Protein AF-A0A0F9A9Y7-F1 (afdb_monomer_lite)

Organism: NCBI:txid412755

Sequence (372 aa):
MLQNQTHRVRFQDADVQGIVDCPGQLAQTGAFDKMYPKPVADMINRMTAVWDQPEAINQLLGATDKVLGIWKSFQLYHPAYVMRNAFQNYFGLLMAGGSPRRASALFARHHQELKLLRDAIRTRNPAGLAGRSIPLGGGQAPLELLYRVGLGFNMTGTGRTAQEIPKRMGGRAWQQVHGAIFKANTWLEDTQKLTGWLSFMDQGMDAESAAMRMLTAMPDMSDLTMWEKKGFARLFPFYRWMRHNGALQLFHFLPQKPAFAASLPKLKNLAEGANPFLKGKVPEEIRPRWQQEQMAIQISGTKKEGLTFLPQSWLPFEEMLSWLGVVLEPEETARRTAASMRPGIRFGAELATGQNIFRRMPHKPLGSGGLM

Radius of gyration: 26.16 Å; chains: 1; bounding box: 60×80×75 Å

Foldseek 3Di:
DDDDDDDDDDPDDDPPVPPPPDLLNCLVVLVLVVVDPPVVNVVSNVVSVVVVCVVVVVVVLVVLLVVLLVVLLVVCLDLVNLVLLLVLLCVLLVLLVFHPVQLVVQCVVCVVLLVLLQVCLVVVHCPPQPPDFDDAQNDTHRSVNLNVLCNVLVLADDLCSVVSHDQDDDDPVSNVSSVVSVVSSRVSSSSSSSSSLRRVVNVVDDNNVSSVSSCLSPPRLPDDDPCCVVPVVSWARPSSVCVNQLCSCQPPRCVVCVVVVVCLLVVLVCQQVVAPQAPDDQPLVPPPPCCNLFSWRFRHDYNVDGDIDGCVVSHVVVSNVLVVCCVVPVPVSVLVVLVSTDPVSNVVVCVVVQANSVPRHGPDPPPPPPDD

Structure (mmCIF, N/CA/C/O backbone):
data_AF-A0A0F9A9Y7-F1
#
_entry.id   AF-A0A0F9A9Y7-F1
#
loop_
_atom_site.group_PDB
_atom_site.id
_atom_site.type_symbol
_atom_site.label_atom_id
_atom_site.label_alt_id
_atom_site.label_comp_id
_atom_site.label_asym_id
_atom_site.label_entity_id
_atom_site.label_seq_id
_atom_site.pdbx_PDB_ins_code
_atom_site.Cartn_x
_atom_site.Cartn_y
_atom_site.Cartn_z
_atom_site.occupancy
_atom_site.B_iso_or_equiv
_atom_site.auth_seq_id
_atom_site.auth_comp_id
_atom_site.auth_asym_id
_atom_site.auth_atom_id
_atom_site.pdbx_PDB_model_num
ATOM 1 N N . MET A 1 1 ? 9.463 -50.779 48.443 1.00 39.94 1 MET A N 1
ATOM 2 C CA . MET A 1 1 ? 9.653 -51.071 47.006 1.00 39.94 1 MET A CA 1
ATOM 3 C C . MET A 1 1 ? 8.290 -50.957 46.341 1.00 39.94 1 MET A C 1
ATOM 5 O O . MET A 1 1 ? 7.497 -51.882 46.433 1.00 39.94 1 MET A O 1
ATOM 9 N N . LEU A 1 2 ? 7.965 -49.765 45.837 1.00 33.28 2 LEU A N 1
ATOM 10 C CA . LEU A 1 2 ? 6.641 -49.413 45.317 1.00 33.28 2 LEU A CA 1
ATOM 11 C C . LEU A 1 2 ? 6.594 -49.631 43.801 1.00 33.28 2 LEU A C 1
ATOM 13 O O . LEU A 1 2 ? 7.505 -49.233 43.078 1.00 33.28 2 LEU A O 1
ATOM 17 N N . GLN A 1 3 ? 5.534 -50.313 43.377 1.00 38.62 3 GLN A N 1
ATOM 18 C CA . GLN A 1 3 ? 5.201 -50.690 42.008 1.00 38.62 3 GLN A CA 1
ATOM 19 C C . GLN A 1 3 ? 4.957 -49.458 41.130 1.00 38.62 3 GLN A C 1
ATOM 21 O O . GLN A 1 3 ? 4.311 -48.508 41.562 1.00 38.62 3 GLN A O 1
ATOM 26 N N . ASN A 1 4 ? 5.412 -49.509 39.878 1.00 33.62 4 ASN A N 1
ATOM 27 C CA . ASN A 1 4 ? 5.093 -48.509 38.865 1.00 33.62 4 ASN A CA 1
ATOM 28 C C . ASN A 1 4 ? 4.499 -49.229 37.643 1.00 33.62 4 ASN A C 1
ATOM 30 O O . ASN A 1 4 ? 5.226 -49.694 36.766 1.00 33.62 4 ASN A O 1
ATOM 34 N N . GLN A 1 5 ? 3.172 -49.400 37.632 1.00 35.47 5 GLN A N 1
ATOM 35 C CA . GLN A 1 5 ? 2.421 -49.865 36.465 1.00 35.47 5 GLN A CA 1
ATOM 36 C C . GLN A 1 5 ? 2.028 -48.649 35.621 1.00 35.47 5 GLN A C 1
ATOM 38 O O . GLN A 1 5 ? 1.130 -47.887 35.969 1.00 35.47 5 GLN A O 1
ATOM 43 N N . THR A 1 6 ? 2.712 -48.451 34.499 1.00 35.28 6 THR A N 1
ATOM 44 C CA . THR A 1 6 ? 2.343 -47.462 33.486 1.00 35.28 6 THR A CA 1
ATOM 45 C C . THR A 1 6 ? 1.274 -48.046 32.564 1.00 35.28 6 THR A C 1
ATOM 47 O O . THR A 1 6 ? 1.565 -48.793 31.631 1.00 35.28 6 THR A O 1
ATOM 50 N N . HIS A 1 7 ? 0.013 -47.679 32.798 1.00 33.81 7 HIS A N 1
ATOM 51 C CA . HIS A 1 7 ? -1.064 -47.900 31.836 1.00 33.81 7 HIS A CA 1
ATOM 52 C C . HIS A 1 7 ? -0.863 -46.987 30.617 1.00 33.81 7 HIS A C 1
ATOM 54 O O . HIS A 1 7 ? -1.140 -45.790 30.658 1.00 33.81 7 HIS A O 1
ATOM 60 N N . ARG A 1 8 ? -0.374 -47.552 29.506 1.00 34.28 8 ARG A N 1
ATOM 61 C CA . ARG A 1 8 ? -0.461 -46.922 28.181 1.00 34.28 8 ARG A CA 1
ATOM 62 C C . ARG A 1 8 ? -1.881 -47.095 27.649 1.00 34.28 8 ARG A C 1
ATOM 64 O O . ARG A 1 8 ? -2.246 -48.183 27.211 1.00 34.28 8 ARG A O 1
ATOM 71 N N . VAL A 1 9 ? -2.654 -46.015 27.644 1.00 34.12 9 VAL A N 1
ATOM 72 C CA . VAL A 1 9 ? -3.906 -45.933 26.882 1.00 34.12 9 VAL A CA 1
ATOM 73 C C . VAL A 1 9 ? -3.539 -45.823 25.398 1.00 34.12 9 VAL A C 1
ATOM 75 O O . VAL A 1 9 ? -2.923 -44.844 24.979 1.00 34.12 9 VAL A O 1
ATOM 78 N N . ARG A 1 10 ? -3.858 -46.854 24.605 1.00 31.09 10 ARG A N 1
ATOM 79 C CA . ARG A 1 10 ? -3.798 -46.790 23.138 1.00 31.09 10 ARG A CA 1
ATOM 80 C C . ARG A 1 10 ? -5.054 -46.077 22.643 1.00 31.09 10 ARG A C 1
ATOM 82 O O . ARG A 1 10 ? -6.150 -46.592 22.817 1.00 31.09 10 ARG A O 1
ATOM 89 N N . PHE A 1 11 ? -4.880 -44.924 22.005 1.00 37.22 11 PHE A N 1
ATOM 90 C CA . PHE A 1 11 ? -5.906 -44.306 21.167 1.00 37.22 11 PHE A CA 1
ATOM 91 C C . PHE A 1 11 ? -5.868 -44.970 19.787 1.00 37.22 11 PHE A C 1
ATOM 93 O O . PHE A 1 11 ? -5.238 -44.469 18.860 1.00 37.22 11 PHE A O 1
ATOM 100 N N . GLN A 1 12 ? -6.472 -46.146 19.674 1.00 39.47 12 GLN A N 1
ATOM 101 C CA . GLN A 1 12 ? -6.861 -46.748 18.402 1.00 39.47 12 GLN A CA 1
ATOM 102 C C . GLN A 1 12 ? -8.327 -47.156 18.578 1.00 39.47 12 GLN A C 1
ATOM 104 O O . GLN A 1 12 ? -8.672 -47.689 19.628 1.00 39.47 12 GLN A O 1
ATOM 109 N N . ASP A 1 13 ? -9.159 -46.821 17.592 1.00 35.94 13 ASP A N 1
ATOM 110 C CA . ASP A 1 13 ? -10.603 -47.113 17.498 1.00 35.94 13 ASP A CA 1
ATOM 111 C C . ASP A 1 13 ? -11.573 -46.075 18.096 1.00 35.94 13 ASP A C 1
ATOM 113 O O . ASP A 1 13 ? -12.567 -46.409 18.736 1.00 35.94 13 ASP A O 1
ATOM 117 N N . ALA A 1 14 ? -11.342 -44.792 17.805 1.00 38.34 14 ALA A N 1
ATOM 118 C CA . ALA A 1 14 ? -12.445 -43.837 17.695 1.00 38.34 14 ALA A CA 1
ATOM 119 C C . ALA A 1 14 ? -12.496 -43.332 16.250 1.00 38.34 14 ALA A C 1
ATOM 121 O O . ALA A 1 14 ? -11.516 -42.777 15.759 1.00 38.34 14 ALA A O 1
ATOM 122 N N . ASP A 1 15 ? -13.619 -43.550 15.571 1.00 39.31 15 ASP A N 1
ATOM 123 C CA . ASP A 1 15 ? -13.939 -42.991 14.258 1.00 39.31 15 ASP A CA 1
ATOM 124 C C . ASP A 1 15 ? -13.794 -41.457 14.269 1.00 39.31 15 ASP A C 1
ATOM 126 O O . ASP A 1 15 ? -14.706 -40.718 14.639 1.00 39.31 15 ASP A O 1
ATOM 130 N N . VAL A 1 16 ? -12.640 -40.943 13.832 1.00 42.28 16 VAL A N 1
ATOM 131 C CA . VAL A 1 16 ? -12.388 -39.495 13.661 1.00 42.28 16 VAL A CA 1
ATOM 132 C C . VAL A 1 16 ? -12.881 -39.002 12.287 1.00 42.28 16 VAL A C 1
ATOM 134 O O . VAL A 1 16 ? -12.422 -37.987 11.775 1.00 42.28 16 VAL A O 1
ATOM 137 N N . GLN A 1 17 ? -13.835 -39.699 11.660 1.00 35.72 17 GLN A N 1
ATOM 138 C CA . GLN A 1 17 ? -14.512 -39.226 10.443 1.00 35.72 17 GLN A CA 1
ATOM 139 C C . GLN A 1 17 ? -15.825 -38.468 10.716 1.00 35.72 17 GLN A C 1
ATOM 141 O O . GLN A 1 17 ? -16.429 -37.961 9.774 1.00 35.72 17 GLN A O 1
ATOM 146 N N . GLY A 1 18 ? -16.245 -38.321 11.980 1.00 39.88 18 GLY A N 1
ATOM 147 C CA . GLY A 1 18 ? -17.509 -37.659 12.342 1.00 39.88 18 GLY A CA 1
ATOM 148 C C . GLY A 1 18 ? -17.415 -36.254 12.949 1.00 39.88 18 GLY A C 1
ATOM 149 O O . GLY A 1 18 ? -18.424 -35.566 13.000 1.00 39.88 18 GLY A O 1
ATOM 150 N N . ILE A 1 19 ? -16.246 -35.791 13.404 1.00 40.75 19 ILE A N 1
ATOM 151 C CA . ILE A 1 19 ? -16.165 -34.583 14.247 1.00 40.75 19 ILE A CA 1
ATOM 152 C C . ILE A 1 19 ? -15.654 -33.390 13.434 1.00 40.75 19 ILE A C 1
ATOM 154 O O . ILE A 1 19 ? -14.522 -32.931 13.577 1.00 40.75 19 ILE A O 1
ATOM 158 N N . VAL A 1 20 ? -16.521 -32.867 12.574 1.00 42.09 20 VAL A N 1
ATOM 159 C CA . VAL A 1 20 ? -16.513 -31.434 12.242 1.00 42.09 20 VAL A CA 1
ATOM 160 C C . VAL A 1 20 ? -17.875 -30.887 12.644 1.00 42.09 20 VAL A C 1
ATOM 162 O O . VAL A 1 20 ? -18.606 -30.327 11.832 1.00 42.09 20 VAL A O 1
ATOM 165 N N . ASP A 1 21 ? -18.247 -31.111 13.903 1.00 48.88 21 ASP A N 1
ATOM 166 C CA . ASP A 1 21 ? -19.457 -30.516 14.445 1.00 48.88 21 ASP A CA 1
ATOM 167 C C . ASP A 1 21 ? -19.265 -29.001 14.444 1.00 48.88 21 ASP A C 1
ATOM 169 O O . ASP A 1 21 ? -18.342 -28.452 15.059 1.00 48.88 21 ASP A O 1
ATOM 173 N N . CYS A 1 22 ? -20.123 -28.312 13.695 1.00 56.19 22 CYS A N 1
ATOM 174 C CA . CYS A 1 22 ? -20.177 -26.861 13.732 1.00 56.19 22 CYS A CA 1
ATOM 175 C C . CYS A 1 22 ? -20.403 -26.448 15.202 1.00 56.19 22 CYS A C 1
ATOM 177 O O . CYS A 1 22 ? -21.186 -27.111 15.885 1.00 56.19 22 CYS A O 1
ATOM 179 N N . PRO A 1 23 ? -19.776 -25.379 15.727 1.00 58.53 23 PRO A N 1
ATOM 180 C CA . PRO A 1 23 ? -19.925 -24.982 17.131 1.00 58.53 23 PRO A CA 1
ATOM 181 C C . PRO A 1 23 ? -21.381 -24.909 17.628 1.00 58.53 23 PRO A C 1
ATOM 183 O O . PRO A 1 23 ? -21.629 -25.170 18.801 1.00 58.53 23 PRO A O 1
ATOM 186 N N . GLY A 1 24 ? -22.347 -24.624 16.747 1.00 61.19 24 GLY A N 1
ATOM 187 C CA . GLY A 1 24 ? -23.782 -24.692 17.052 1.00 61.19 24 GLY A CA 1
ATOM 188 C C . GLY A 1 24 ? -24.276 -26.091 17.446 1.00 61.19 24 GLY A C 1
ATOM 189 O O . GLY A 1 24 ? -24.984 -26.235 18.437 1.00 61.19 24 GLY A O 1
ATOM 190 N N . GLN A 1 25 ? -23.826 -27.150 16.767 1.00 67.62 25 GLN A N 1
ATOM 191 C CA . GLN A 1 25 ? -24.163 -28.535 17.124 1.00 67.62 25 GLN A CA 1
ATOM 192 C C . GLN A 1 25 ? -23.554 -28.922 18.478 1.00 67.62 25 GLN A C 1
ATOM 194 O O . GLN A 1 25 ? -24.246 -29.473 19.330 1.00 67.62 25 GLN A O 1
ATOM 199 N N . LEU A 1 26 ? -22.298 -28.543 18.737 1.00 65.88 26 LEU A N 1
ATOM 200 C CA . LEU A 1 26 ? -21.664 -28.757 20.044 1.00 65.88 26 LEU A CA 1
ATOM 201 C C . LEU A 1 26 ? -22.376 -27.993 21.171 1.00 65.88 26 LEU A C 1
ATOM 203 O O . LEU A 1 26 ? -22.535 -28.539 22.264 1.00 65.88 26 LEU A O 1
ATOM 207 N N . ALA A 1 27 ? -22.872 -26.781 20.903 1.00 67.25 27 ALA A N 1
ATOM 208 C CA . ALA A 1 27 ? -23.686 -26.029 21.859 1.00 67.25 27 ALA A CA 1
ATOM 209 C C . ALA A 1 27 ? -25.010 -26.738 22.167 1.00 67.25 27 ALA A C 1
ATOM 211 O O . ALA A 1 27 ? -25.384 -26.859 23.331 1.00 67.25 27 ALA A O 1
ATOM 212 N N . GLN A 1 28 ? -25.683 -27.281 21.149 1.00 72.88 28 GLN A N 1
ATOM 213 C CA . GLN A 1 28 ? -26.944 -28.012 21.321 1.00 72.88 28 GLN A CA 1
ATOM 214 C C . GLN A 1 28 ? -26.784 -29.295 22.151 1.00 72.88 28 GLN A C 1
ATOM 216 O O . GLN A 1 28 ? -27.723 -29.704 22.830 1.00 72.88 28 GLN A O 1
ATOM 221 N N . THR A 1 29 ? -25.596 -29.909 22.159 1.00 79.88 29 THR A N 1
ATOM 222 C CA . THR A 1 29 ? -25.315 -31.087 23.004 1.00 79.88 29 THR A CA 1
ATOM 223 C C . THR A 1 29 ? -24.971 -30.755 24.463 1.00 79.88 29 THR A C 1
ATOM 225 O O . THR A 1 29 ? -24.775 -31.669 25.269 1.00 79.88 29 THR A O 1
ATOM 228 N N . GLY A 1 30 ? -24.851 -29.471 24.824 1.00 78.75 30 GLY A N 1
ATOM 229 C CA . GLY A 1 30 ? -24.368 -29.047 26.144 1.00 78.75 30 GLY A CA 1
ATOM 230 C C . GLY A 1 30 ? -22.888 -29.376 26.382 1.00 78.75 30 GLY A C 1
ATOM 231 O O . GLY A 1 30 ? -22.434 -29.442 27.525 1.00 78.75 30 GLY A O 1
ATOM 232 N N . ALA A 1 31 ? -22.109 -29.620 25.318 1.00 78.81 31 ALA A N 1
ATOM 233 C CA . ALA A 1 31 ? -20.689 -29.952 25.432 1.00 78.81 31 ALA A CA 1
ATOM 234 C C . ALA A 1 31 ? -19.892 -28.827 26.110 1.00 78.81 31 ALA A C 1
ATOM 236 O O . ALA A 1 31 ? -19.010 -29.094 26.927 1.00 78.81 31 ALA A O 1
ATOM 237 N N . PHE A 1 32 ? -20.241 -27.566 25.836 1.00 65.69 32 PHE A N 1
ATOM 238 C CA . PHE A 1 32 ? -19.557 -26.417 26.427 1.00 65.69 32 PHE A CA 1
ATOM 239 C C . PHE A 1 32 ? -19.771 -26.303 27.937 1.00 65.69 32 PHE A C 1
ATOM 241 O O . PHE A 1 32 ? -18.829 -25.940 28.637 1.00 65.69 32 PHE A O 1
ATOM 248 N N . ASP A 1 33 ? -20.938 -26.704 28.450 1.00 74.50 33 ASP A N 1
ATOM 249 C CA . ASP A 1 33 ? -21.241 -26.712 29.890 1.00 74.50 33 ASP A CA 1
ATOM 250 C C . ASP A 1 33 ? -20.385 -27.722 30.665 1.00 74.50 33 ASP A C 1
ATOM 252 O O . ASP A 1 33 ? -20.186 -27.586 31.871 1.00 74.50 33 ASP A O 1
ATOM 256 N N . LYS A 1 34 ? -19.863 -28.738 29.965 1.00 79.38 34 LYS A N 1
ATOM 257 C CA . LYS A 1 34 ? -18.962 -29.758 30.519 1.00 79.38 34 LYS A CA 1
ATOM 258 C C . LYS A 1 34 ? -17.486 -29.388 30.367 1.00 79.38 34 LYS A C 1
ATOM 260 O O . LYS A 1 34 ? -16.670 -29.832 31.169 1.00 79.38 34 LYS A O 1
ATOM 265 N N . MET A 1 35 ? -17.136 -28.620 29.334 1.00 70.81 35 MET A N 1
ATOM 266 C CA . MET A 1 35 ? -15.747 -28.279 28.996 1.00 70.81 35 MET A CA 1
ATOM 267 C C . MET A 1 35 ? -15.270 -26.963 29.615 1.00 70.81 35 MET A C 1
ATOM 269 O O . MET A 1 35 ? -14.071 -26.795 29.837 1.00 70.81 35 MET A O 1
ATOM 273 N N . TYR A 1 36 ? -16.182 -26.030 29.891 1.00 73.00 36 TYR A N 1
ATOM 274 C CA . TYR A 1 36 ? -15.849 -24.687 30.355 1.00 73.00 36 TYR A CA 1
ATOM 275 C C . TYR A 1 36 ? -16.602 -24.321 31.638 1.00 73.00 36 TYR A C 1
ATOM 277 O O . TYR A 1 36 ? -17.690 -24.836 31.893 1.00 73.00 36 TYR A O 1
ATOM 285 N N . PRO A 1 37 ? -16.068 -23.388 32.451 1.00 82.75 37 PRO A N 1
ATOM 286 C CA . PRO A 1 37 ? -16.814 -22.813 33.563 1.00 82.75 37 PRO A CA 1
ATOM 287 C C . PRO A 1 37 ? -18.154 -22.237 33.096 1.00 82.75 37 PRO A C 1
ATOM 289 O O . PRO A 1 37 ? -18.214 -21.573 32.059 1.00 82.75 37 PRO A O 1
ATOM 292 N N . LYS A 1 38 ? -19.210 -22.426 33.897 1.00 63.16 38 LYS A N 1
ATOM 293 C CA . LYS A 1 38 ? -20.595 -22.060 33.552 1.00 63.16 38 LYS A CA 1
ATOM 294 C C . LYS A 1 38 ? -20.765 -20.658 32.932 1.00 63.16 38 LYS A C 1
ATOM 296 O O . LYS A 1 38 ? -21.417 -20.571 31.900 1.00 63.16 38 LYS A O 1
ATOM 301 N N . PRO A 1 39 ? -20.131 -19.576 33.432 1.00 51.03 39 PRO A N 1
ATOM 302 C CA . PRO A 1 39 ? -20.259 -18.256 32.803 1.00 51.03 39 PRO A CA 1
ATOM 303 C C . PRO A 1 39 ? -19.702 -18.189 31.371 1.00 51.03 39 PRO A C 1
ATOM 305 O O . PRO A 1 39 ? -20.233 -17.468 30.529 1.00 51.03 39 PRO A O 1
ATOM 308 N N . VAL A 1 40 ? -18.634 -18.942 31.091 1.00 48.94 40 VAL A N 1
ATOM 309 C CA . VAL A 1 40 ? -18.002 -19.028 29.768 1.00 48.94 40 VAL A CA 1
ATOM 310 C C . VAL A 1 40 ? -18.839 -19.911 28.846 1.00 48.94 40 VAL A C 1
ATOM 312 O O . VAL A 1 40 ? -19.094 -19.518 27.712 1.00 48.94 40 VAL A O 1
ATOM 315 N N . ALA A 1 41 ? -19.327 -21.050 29.343 1.00 58.91 41 ALA A N 1
ATOM 316 C CA . ALA A 1 41 ? -20.232 -21.928 28.606 1.00 58.91 41 ALA A CA 1
ATOM 317 C C . ALA A 1 41 ? -21.540 -21.214 28.226 1.00 58.91 41 ALA A C 1
ATOM 319 O O . ALA A 1 41 ? -21.904 -21.190 27.054 1.00 58.91 41 ALA A O 1
ATOM 320 N N . ASP A 1 42 ? -22.173 -20.511 29.171 1.00 60.12 42 ASP A N 1
ATOM 321 C CA . ASP A 1 42 ? -23.382 -19.714 28.939 1.00 60.12 42 ASP A CA 1
ATOM 322 C C . ASP A 1 42 ? -23.151 -18.582 27.922 1.00 60.12 42 ASP A C 1
ATOM 324 O O . ASP A 1 42 ? -24.069 -18.187 27.199 1.00 60.12 42 ASP A O 1
ATOM 328 N N . MET A 1 43 ? -21.947 -18.001 27.887 1.00 53.41 43 MET A N 1
ATOM 329 C CA . MET A 1 43 ? -21.578 -16.987 26.897 1.00 53.41 43 MET A CA 1
ATOM 330 C C . MET A 1 43 ? -21.396 -17.614 25.512 1.00 53.41 43 MET A C 1
ATOM 332 O O . MET A 1 43 ? -21.947 -17.095 24.542 1.00 53.41 43 MET A O 1
ATOM 336 N N . ILE A 1 44 ? -20.672 -18.734 25.422 1.00 60.12 44 ILE A N 1
ATOM 337 C CA . ILE A 1 44 ? -20.468 -19.474 24.171 1.00 60.12 44 ILE A CA 1
ATOM 338 C C . ILE A 1 44 ? -21.819 -19.935 23.616 1.00 60.12 44 ILE A C 1
ATOM 340 O O . ILE A 1 44 ? -22.100 -19.635 22.463 1.00 60.12 44 ILE A O 1
ATOM 344 N N . ASN A 1 45 ? -22.679 -20.540 24.443 1.00 71.56 45 ASN A N 1
ATOM 345 C CA . ASN A 1 45 ? -24.025 -21.003 24.086 1.00 71.56 45 ASN A CA 1
ATOM 346 C C . ASN A 1 45 ? -24.931 -19.862 23.594 1.00 71.56 45 ASN A C 1
ATOM 348 O O . ASN A 1 45 ? -25.665 -20.011 22.617 1.00 71.56 45 ASN A O 1
ATOM 352 N N . ARG A 1 46 ? -24.869 -18.686 24.234 1.00 63.78 46 ARG A N 1
ATOM 353 C CA . ARG A 1 46 ? -25.598 -17.494 23.766 1.00 63.78 46 ARG A CA 1
ATOM 354 C C . ARG A 1 46 ? -25.059 -16.973 22.440 1.00 63.78 46 ARG A C 1
ATOM 356 O O . ARG A 1 46 ? -25.842 -16.566 21.587 1.00 63.78 46 ARG A O 1
ATOM 363 N N . MET A 1 47 ? -23.741 -16.989 22.251 1.00 55.81 47 MET A N 1
ATOM 364 C CA . MET A 1 47 ? -23.137 -16.615 20.977 1.00 55.81 47 MET A CA 1
ATOM 365 C C . MET A 1 47 ? -23.529 -17.601 19.873 1.00 55.81 47 MET A C 1
ATOM 367 O O . MET A 1 47 ? -23.967 -17.153 18.818 1.00 55.81 47 MET A O 1
ATOM 371 N N . THR A 1 48 ? -23.451 -18.913 20.098 1.00 64.44 48 THR A N 1
ATOM 372 C CA . THR A 1 48 ? -23.854 -19.924 19.108 1.00 64.44 48 THR A CA 1
ATOM 373 C C . THR A 1 48 ? -25.338 -19.854 18.774 1.00 64.44 48 THR A C 1
ATOM 375 O O . THR A 1 48 ? -25.668 -19.899 17.598 1.00 64.44 48 THR A O 1
ATOM 378 N N . ALA A 1 49 ? -26.223 -19.618 19.746 1.00 67.19 49 ALA A N 1
ATOM 379 C CA . ALA A 1 49 ? -27.656 -19.443 19.482 1.00 67.19 49 ALA A CA 1
ATOM 380 C C . ALA A 1 49 ? -27.964 -18.242 18.566 1.00 67.19 49 ALA A C 1
ATOM 382 O O . ALA A 1 49 ? -28.874 -18.301 17.742 1.00 67.19 49 ALA A O 1
ATOM 383 N N . VAL A 1 50 ? -27.193 -17.154 18.681 1.00 60.78 50 VAL A N 1
ATOM 384 C CA . VAL A 1 50 ? -27.277 -16.022 17.744 1.00 60.78 50 VAL A CA 1
ATOM 385 C C . VAL A 1 50 ? -26.715 -16.423 16.375 1.00 60.78 50 VAL A C 1
ATOM 387 O O . VAL A 1 50 ? -27.302 -16.067 15.355 1.00 60.78 50 VAL A O 1
ATOM 390 N N . TRP A 1 51 ? -25.615 -17.187 16.347 1.00 60.84 51 TRP A N 1
ATOM 391 C CA . TRP A 1 51 ? -24.975 -17.716 15.131 1.00 60.84 51 TRP A CA 1
ATOM 392 C C . TRP A 1 51 ? -25.826 -18.716 14.337 1.00 60.84 51 TRP A C 1
ATOM 394 O O . TRP A 1 51 ? -25.753 -18.719 13.108 1.00 60.84 51 TRP A O 1
ATOM 404 N N . ASP A 1 52 ? -26.685 -19.467 15.019 1.00 70.06 52 ASP A N 1
ATOM 405 C CA . ASP A 1 52 ? -27.600 -20.456 14.442 1.00 70.06 52 ASP A CA 1
ATOM 406 C C . ASP A 1 52 ? -28.868 -19.831 13.826 1.00 70.06 52 ASP A C 1
ATOM 408 O O . ASP A 1 52 ? -29.712 -20.547 13.291 1.00 70.06 52 ASP A O 1
ATOM 412 N N . GLN A 1 53 ? -28.997 -18.497 13.833 1.00 75.75 53 GLN A N 1
ATOM 413 C CA . GLN A 1 53 ? -30.018 -17.759 13.078 1.00 75.75 53 GLN A CA 1
ATOM 414 C C . GLN A 1 53 ? -29.392 -17.081 11.844 1.00 75.75 53 GLN A C 1
ATOM 416 O O . GLN A 1 53 ? -29.184 -15.857 11.834 1.00 75.75 53 GLN A O 1
ATOM 421 N N . PRO A 1 54 ? -29.059 -17.845 10.783 1.00 72.88 54 PRO A N 1
ATOM 422 C CA . PRO A 1 54 ? -28.305 -17.334 9.645 1.00 72.88 54 PRO A CA 1
ATOM 423 C C . PRO A 1 54 ? -29.033 -16.200 8.918 1.00 72.88 54 PRO A C 1
ATOM 425 O O . PRO A 1 54 ? -28.377 -15.281 8.428 1.00 72.88 54 PRO A O 1
ATOM 428 N N . GLU A 1 55 ? -30.366 -16.192 8.873 1.00 77.19 55 GLU A N 1
ATOM 429 C CA . GLU A 1 55 ? -31.145 -15.107 8.272 1.00 77.19 55 GLU A CA 1
ATOM 430 C C . GLU A 1 55 ? -30.995 -13.799 9.056 1.00 77.19 55 GLU A C 1
ATOM 432 O O . GLU A 1 55 ? -30.682 -12.763 8.464 1.00 77.19 55 GLU A O 1
ATOM 437 N N . ALA A 1 56 ? -31.158 -13.841 10.383 1.00 70.56 56 ALA A N 1
ATOM 438 C CA . ALA A 1 56 ? -31.062 -12.663 11.245 1.00 70.56 56 ALA A CA 1
ATOM 439 C C . ALA A 1 56 ? -29.646 -12.068 11.221 1.00 70.56 56 ALA A C 1
ATOM 441 O O . ALA A 1 56 ? -29.471 -10.857 11.056 1.00 70.56 56 ALA A O 1
ATOM 442 N N . ILE A 1 57 ? -28.620 -12.922 11.281 1.00 70.62 57 ILE A N 1
ATOM 443 C CA . ILE A 1 57 ? -27.227 -12.490 11.145 1.00 70.62 57 ILE A CA 1
ATOM 444 C C . ILE A 1 57 ? -26.955 -11.917 9.766 1.00 70.62 57 ILE A C 1
ATOM 446 O O . ILE A 1 57 ? -26.328 -10.866 9.662 1.00 70.62 57 ILE A O 1
ATOM 450 N N . ASN A 1 58 ? -27.406 -12.559 8.691 1.00 77.44 58 ASN A N 1
ATOM 451 C CA . ASN A 1 58 ? -27.144 -12.045 7.351 1.00 77.44 58 ASN A CA 1
ATOM 452 C C . ASN A 1 58 ? -27.829 -10.699 7.109 1.00 77.44 58 ASN A C 1
ATOM 454 O O . ASN A 1 58 ? -27.236 -9.836 6.456 1.00 77.44 58 ASN A O 1
ATOM 458 N N . GLN A 1 59 ? -29.021 -10.484 7.670 1.00 76.38 59 GLN A N 1
ATOM 459 C CA . GLN A 1 59 ? -29.699 -9.189 7.641 1.00 76.38 59 GLN A CA 1
ATOM 460 C C . GLN A 1 59 ? -28.935 -8.131 8.442 1.00 76.38 59 GLN A C 1
ATOM 462 O O . GLN A 1 59 ? -28.657 -7.051 7.912 1.00 76.38 59 GLN A O 1
ATOM 467 N N . LEU A 1 60 ? -28.521 -8.448 9.673 1.00 71.62 60 LEU A N 1
ATOM 468 C CA . LEU A 1 60 ? -27.725 -7.549 10.509 1.00 71.62 60 LEU A CA 1
ATOM 469 C C . LEU A 1 60 ? -26.392 -7.195 9.838 1.00 71.62 60 LEU A C 1
ATOM 471 O O . LEU A 1 60 ? -26.040 -6.020 9.713 1.00 71.62 60 LEU A O 1
ATOM 475 N N . LEU A 1 61 ? -25.662 -8.196 9.345 1.00 76.00 61 LEU A N 1
ATOM 476 C CA . LEU A 1 61 ? -24.408 -8.002 8.624 1.00 76.00 61 LEU A CA 1
ATOM 477 C C . LEU A 1 61 ? -24.634 -7.191 7.347 1.00 76.00 61 LEU A C 1
ATOM 479 O O . LEU A 1 61 ? -23.863 -6.279 7.081 1.00 76.00 61 LEU A O 1
ATOM 483 N N . GLY A 1 62 ? -25.706 -7.447 6.595 1.00 76.38 62 GLY A N 1
ATOM 484 C CA . GLY A 1 62 ? -26.053 -6.688 5.392 1.00 76.38 62 GLY A CA 1
ATOM 485 C C . GLY A 1 62 ? -26.366 -5.214 5.671 1.00 76.38 62 GLY A C 1
ATOM 486 O O . GLY A 1 62 ? -25.907 -4.334 4.939 1.00 76.38 62 GLY A O 1
ATOM 487 N N . ALA A 1 63 ? -27.095 -4.914 6.749 1.00 70.75 63 ALA A N 1
ATOM 488 C CA . ALA A 1 63 ? -27.319 -3.541 7.202 1.00 70.75 63 ALA A CA 1
ATOM 489 C C . ALA A 1 63 ? -25.999 -2.872 7.613 1.00 70.75 63 ALA A C 1
ATOM 491 O O . ALA A 1 63 ? -25.711 -1.734 7.231 1.00 70.75 63 ALA A O 1
ATOM 492 N N . THR A 1 64 ? -25.152 -3.613 8.323 1.00 67.81 64 THR A N 1
ATOM 493 C CA . THR A 1 64 ? -23.861 -3.109 8.785 1.00 67.81 64 THR A CA 1
ATOM 494 C C . THR A 1 64 ? -22.881 -2.884 7.628 1.00 67.81 64 THR A C 1
ATOM 496 O O . THR A 1 64 ? -22.156 -1.891 7.621 1.00 67.81 64 THR A O 1
ATOM 499 N N . ASP A 1 65 ? -22.898 -3.747 6.611 1.00 76.12 65 ASP A N 1
ATOM 500 C CA . ASP A 1 65 ? -22.106 -3.615 5.387 1.00 76.12 65 ASP A CA 1
ATOM 501 C C . ASP A 1 65 ? -22.487 -2.340 4.618 1.00 76.12 65 ASP A C 1
ATOM 503 O O . ASP A 1 65 ? -21.607 -1.645 4.110 1.00 76.12 65 ASP A O 1
ATOM 507 N N . LYS A 1 66 ? -23.777 -1.970 4.590 1.00 72.75 66 LYS A N 1
ATOM 508 C CA . LYS A 1 66 ? -24.232 -0.698 4.001 1.00 72.75 66 LYS A CA 1
ATOM 509 C C . LYS A 1 66 ? -23.704 0.505 4.779 1.00 72.75 66 LYS A C 1
ATOM 511 O O . LYS A 1 66 ? -23.068 1.376 4.187 1.00 72.75 66 LYS A O 1
ATOM 516 N N . VAL A 1 67 ? -23.927 0.540 6.095 1.00 68.56 67 VAL A N 1
ATOM 517 C CA . VAL A 1 67 ? -23.496 1.657 6.959 1.00 68.56 67 VAL A CA 1
ATOM 518 C C . VAL A 1 67 ? -21.983 1.842 6.901 1.00 68.56 67 VAL A C 1
ATOM 520 O O . VAL A 1 67 ? -21.489 2.962 6.784 1.00 68.56 67 VAL A O 1
ATOM 523 N N . LEU A 1 68 ? -21.223 0.751 6.922 1.00 68.69 68 LEU A N 1
ATOM 524 C CA . LEU A 1 68 ? -19.771 0.838 6.843 1.00 68.69 68 LEU A CA 1
ATOM 525 C C . LEU A 1 68 ? -19.256 1.108 5.460 1.00 68.69 68 LEU A C 1
ATOM 527 O O . LEU A 1 68 ? -18.234 1.766 5.346 1.00 68.69 68 LEU A O 1
ATOM 531 N N . GLY A 1 69 ? -19.935 0.637 4.423 1.00 72.88 69 GLY A N 1
ATOM 532 C CA . GLY A 1 69 ? -19.644 1.079 3.076 1.00 72.88 69 GLY A CA 1
ATOM 533 C C . GLY A 1 69 ? -19.680 2.603 3.000 1.00 72.88 69 GLY A C 1
ATOM 534 O O . GLY A 1 69 ? -18.713 3.205 2.534 1.00 72.88 69 GLY A O 1
ATOM 535 N N . ILE A 1 70 ? -20.755 3.218 3.519 1.00 70.31 70 ILE A N 1
ATOM 536 C CA . ILE A 1 70 ? -20.908 4.681 3.598 1.00 70.31 70 ILE A CA 1
ATOM 537 C C . ILE A 1 70 ? -19.747 5.278 4.386 1.00 70.31 70 ILE A C 1
ATOM 539 O O . ILE A 1 70 ? -18.990 6.093 3.861 1.00 70.31 70 ILE A O 1
ATOM 543 N N . TRP A 1 71 ? -19.562 4.845 5.629 1.00 71.00 71 TRP A N 1
ATOM 544 C CA . TRP A 1 71 ? -18.550 5.416 6.509 1.00 71.00 71 TRP A CA 1
ATOM 545 C C . TRP A 1 71 ? -17.124 5.269 5.956 1.00 71.00 71 TRP A C 1
ATOM 547 O O . TRP A 1 71 ? -16.387 6.251 5.909 1.00 71.00 71 TRP A O 1
ATOM 557 N N . LYS A 1 72 ? -16.744 4.087 5.452 1.00 71.31 72 LYS A N 1
ATOM 558 C CA . LYS A 1 72 ? -15.440 3.851 4.811 1.00 71.31 72 LYS A CA 1
ATOM 559 C C . LYS A 1 72 ? -15.258 4.746 3.593 1.00 71.31 72 LYS A C 1
ATOM 561 O O . LYS A 1 72 ? -14.169 5.276 3.407 1.00 71.31 72 LYS A O 1
ATOM 566 N N . SER A 1 73 ? -16.307 4.944 2.790 1.00 70.62 73 SER A N 1
ATOM 567 C CA . SER A 1 73 ? -16.229 5.856 1.647 1.00 70.62 73 SER A CA 1
ATOM 568 C C . SER A 1 73 ? -15.887 7.276 2.090 1.00 70.62 73 SER A C 1
ATOM 570 O O . SER A 1 73 ? -14.967 7.856 1.532 1.00 70.62 73 SER A O 1
ATOM 572 N N . PHE A 1 74 ? -16.506 7.786 3.160 1.00 70.25 74 PHE A N 1
ATOM 573 C CA . PHE A 1 74 ? -16.171 9.098 3.719 1.00 70.25 74 PHE A CA 1
ATOM 574 C C . PHE A 1 74 ? -14.745 9.163 4.275 1.00 70.25 74 PHE A C 1
ATOM 576 O O . PHE A 1 74 ? -14.041 10.134 4.018 1.00 70.25 74 PHE A O 1
ATOM 583 N N . GLN A 1 75 ? -14.289 8.125 4.983 1.00 70.75 75 GLN A N 1
ATOM 584 C CA . GLN A 1 75 ? -12.929 8.080 5.539 1.00 70.75 75 GLN A CA 1
ATOM 585 C C . GLN A 1 75 ? -11.839 8.052 4.459 1.00 70.75 75 GLN A C 1
ATOM 587 O O . GLN A 1 75 ? -10.743 8.569 4.657 1.00 70.75 75 GLN A O 1
ATOM 592 N N . LEU A 1 76 ? -12.130 7.441 3.310 1.00 73.12 76 LEU A N 1
ATOM 593 C CA . LEU A 1 76 ? -11.189 7.309 2.196 1.00 73.12 76 LEU A CA 1
ATOM 594 C C . LEU A 1 76 ? -11.335 8.441 1.161 1.00 73.12 76 LEU A C 1
ATOM 596 O O . LEU A 1 76 ? -10.471 8.620 0.304 1.00 73.12 76 LEU A O 1
ATOM 600 N N . TYR A 1 77 ? -12.401 9.237 1.261 1.00 71.94 77 TYR A N 1
ATOM 601 C CA . TYR A 1 77 ? -12.708 10.388 0.412 1.00 71.94 77 TYR A CA 1
A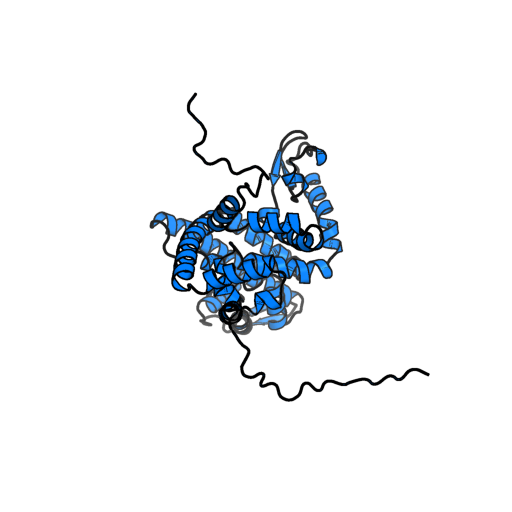TOM 602 C C . TYR A 1 77 ? -11.948 11.650 0.859 1.00 71.94 77 TYR A C 1
ATOM 604 O O . TYR A 1 77 ? -12.510 12.720 1.056 1.00 71.94 77 TYR A O 1
ATOM 612 N N . HIS A 1 78 ? -10.636 11.559 1.046 1.00 75.00 78 HIS A N 1
ATOM 613 C CA . HIS A 1 78 ? -9.828 12.746 1.321 1.00 75.00 78 HIS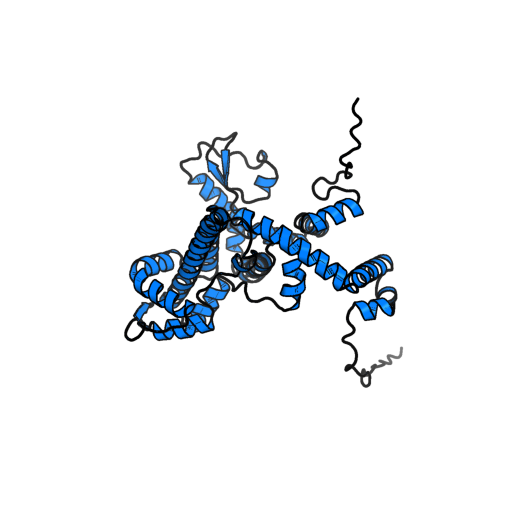 A CA 1
ATOM 614 C C . HIS A 1 78 ? -8.485 12.641 0.599 1.00 75.00 78 HIS A C 1
ATOM 616 O O . HIS A 1 78 ? -7.907 11.557 0.584 1.00 75.00 78 HIS A O 1
ATOM 622 N N . PRO A 1 79 ? -7.919 13.728 0.039 1.00 74.62 79 PRO A N 1
ATOM 623 C CA . PRO A 1 79 ? -6.582 13.701 -0.569 1.00 74.62 79 PRO A CA 1
ATOM 624 C C . PRO A 1 79 ? -5.494 13.140 0.360 1.00 74.62 79 PRO A C 1
ATOM 626 O O . PRO A 1 79 ? -4.543 12.503 -0.090 1.00 74.62 79 PRO A O 1
ATOM 629 N N . ALA A 1 80 ? -5.676 13.306 1.674 1.00 73.56 80 ALA A N 1
ATOM 630 C CA . ALA A 1 80 ? -4.818 12.695 2.690 1.00 73.56 80 ALA A CA 1
ATOM 631 C C . ALA A 1 80 ? -4.761 11.164 2.601 1.00 73.56 80 ALA A C 1
ATOM 633 O O . ALA A 1 80 ? -3.734 10.602 2.948 1.00 73.56 80 ALA A O 1
ATOM 634 N N . TYR A 1 81 ? -5.799 10.490 2.100 1.00 78.06 81 TYR A N 1
ATOM 635 C CA . TYR A 1 81 ? -5.768 9.048 1.856 1.00 78.06 81 TYR A CA 1
ATOM 636 C C . TYR A 1 81 ? -4.721 8.668 0.797 1.00 78.06 81 TYR A C 1
ATOM 638 O O . TYR A 1 81 ? -3.938 7.746 1.012 1.00 78.06 81 TYR A O 1
ATOM 646 N N . VAL A 1 82 ? -4.654 9.416 -0.309 1.00 82.19 82 VAL A N 1
ATOM 647 C CA . VAL A 1 82 ? -3.665 9.189 -1.377 1.00 82.19 82 VAL A CA 1
ATOM 648 C C . VAL A 1 82 ? -2.253 9.456 -0.854 1.00 82.19 82 VAL A C 1
ATOM 650 O O . VAL A 1 82 ? -1.359 8.637 -1.041 1.00 82.19 82 VAL A O 1
ATOM 653 N N . MET A 1 83 ? -2.056 10.574 -0.147 1.00 76.25 83 MET A N 1
ATOM 654 C CA . MET A 1 83 ? -0.754 10.927 0.440 1.00 76.25 83 MET A CA 1
ATOM 655 C C . MET A 1 83 ? -0.302 9.915 1.491 1.00 76.25 83 MET A C 1
ATOM 657 O O . MET A 1 83 ? 0.852 9.486 1.486 1.00 76.25 83 MET A O 1
ATOM 661 N N . ARG A 1 84 ? -1.228 9.485 2.350 1.00 77.38 84 ARG A N 1
ATOM 662 C CA . ARG A 1 84 ? -0.998 8.413 3.308 1.00 77.38 84 ARG A CA 1
ATOM 663 C C . ARG A 1 84 ? -0.500 7.163 2.612 1.00 77.38 84 ARG A C 1
ATOM 665 O O . ARG A 1 84 ? 0.520 6.619 3.014 1.00 77.38 84 ARG A O 1
ATOM 672 N N . ASN A 1 85 ? -1.228 6.693 1.604 1.00 83.25 85 ASN A N 1
ATOM 673 C CA . ASN A 1 85 ? -0.864 5.472 0.903 1.00 83.25 85 ASN A CA 1
ATOM 674 C C . ASN A 1 85 ? 0.496 5.629 0.218 1.00 83.25 85 ASN A C 1
ATOM 676 O O . ASN A 1 85 ? 1.317 4.724 0.310 1.00 83.25 85 ASN A O 1
ATOM 680 N N . ALA A 1 86 ? 0.789 6.799 -0.364 1.00 85.06 86 ALA A N 1
ATOM 681 C CA . ALA A 1 86 ? 2.101 7.086 -0.940 1.00 85.06 86 ALA A CA 1
ATOM 682 C C . ALA A 1 86 ? 3.219 6.880 0.087 1.00 85.06 86 ALA A C 1
ATOM 684 O O . ALA A 1 86 ? 4.208 6.196 -0.185 1.00 85.06 86 ALA A O 1
ATOM 685 N N . PHE A 1 87 ? 3.033 7.450 1.276 1.00 82.44 87 PHE A N 1
ATOM 686 C CA . PHE A 1 87 ? 3.979 7.344 2.373 1.00 82.44 87 PHE A CA 1
ATOM 687 C C . PHE A 1 87 ? 4.093 5.909 2.897 1.00 82.44 87 PHE A C 1
ATOM 689 O O . PHE A 1 87 ? 5.199 5.379 2.978 1.00 82.44 87 PHE A O 1
ATOM 696 N N . GLN A 1 88 ? 2.964 5.256 3.184 1.00 80.44 88 GLN A N 1
ATOM 697 C CA . GLN A 1 88 ? 2.904 3.881 3.678 1.00 80.44 88 GLN A CA 1
ATOM 698 C C . GLN A 1 88 ? 3.594 2.905 2.715 1.00 80.44 88 GLN A C 1
ATOM 700 O O . GLN A 1 88 ? 4.346 2.038 3.154 1.00 80.44 88 GLN A O 1
ATOM 705 N N . ASN A 1 89 ? 3.398 3.074 1.408 1.00 87.44 89 ASN A N 1
ATOM 706 C CA . ASN A 1 89 ? 3.992 2.226 0.378 1.00 87.44 89 ASN A CA 1
ATOM 707 C C . ASN A 1 89 ? 5.511 2.402 0.293 1.00 87.44 89 ASN A C 1
ATOM 709 O O . ASN A 1 89 ? 6.246 1.415 0.266 1.00 87.44 89 ASN A O 1
ATOM 713 N N . TYR A 1 90 ? 6.009 3.643 0.310 1.00 87.50 90 TYR A N 1
ATOM 714 C CA . TYR A 1 90 ? 7.455 3.886 0.350 1.00 87.50 90 TYR A CA 1
ATOM 715 C C . TYR A 1 90 ? 8.087 3.422 1.655 1.00 87.50 90 TYR A C 1
ATOM 717 O O . TYR A 1 90 ? 9.211 2.919 1.650 1.00 87.50 90 TYR A O 1
ATOM 725 N N . PHE A 1 91 ? 7.362 3.558 2.759 1.00 83.69 91 PHE A N 1
ATOM 726 C CA . PHE A 1 91 ? 7.794 3.042 4.040 1.00 83.69 91 PHE A CA 1
ATOM 727 C C . PHE A 1 91 ? 7.900 1.511 4.013 1.00 83.69 91 PHE A C 1
ATOM 729 O O . PHE A 1 91 ? 8.949 0.969 4.350 1.00 83.69 91 PHE A O 1
ATOM 736 N N . GLY A 1 92 ? 6.870 0.812 3.529 1.00 85.56 92 GLY A N 1
ATOM 737 C CA . GLY A 1 92 ? 6.889 -0.641 3.342 1.00 85.56 92 GLY A CA 1
ATOM 738 C C . GLY A 1 92 ? 8.028 -1.096 2.428 1.00 85.56 92 GLY A C 1
ATOM 739 O O . GLY A 1 92 ? 8.761 -2.025 2.769 1.00 85.56 92 GLY A O 1
ATOM 740 N N . LEU A 1 93 ? 8.250 -0.381 1.318 1.00 90.75 93 LEU A N 1
ATOM 741 C CA . LEU A 1 93 ? 9.370 -0.619 0.405 1.00 90.75 93 LEU A CA 1
ATOM 742 C C . LEU A 1 93 ? 10.718 -0.510 1.127 1.00 90.75 93 LEU A C 1
ATOM 744 O O . LEU A 1 93 ? 11.536 -1.422 1.033 1.00 90.75 93 LEU A O 1
ATOM 748 N N . LEU A 1 94 ? 10.939 0.572 1.879 1.00 88.69 94 LEU A N 1
ATOM 749 C CA . LEU A 1 94 ? 12.158 0.776 2.664 1.00 88.69 94 LEU A CA 1
ATOM 750 C C . LEU A 1 94 ? 12.348 -0.329 3.715 1.00 88.69 94 LEU A C 1
ATOM 752 O O . LEU A 1 94 ? 13.450 -0.855 3.893 1.00 88.69 94 LEU A O 1
ATOM 756 N N . MET A 1 95 ? 11.274 -0.721 4.401 1.00 84.12 95 MET A N 1
ATOM 757 C CA . MET A 1 95 ? 11.325 -1.766 5.423 1.00 84.12 95 MET A CA 1
ATOM 758 C C . MET A 1 95 ? 11.663 -3.133 4.834 1.00 84.12 95 MET A C 1
ATOM 760 O O . MET A 1 95 ? 12.472 -3.853 5.424 1.00 84.12 95 MET A O 1
ATOM 764 N N . ALA A 1 96 ? 11.187 -3.432 3.630 1.00 89.00 96 ALA A N 1
ATOM 765 C CA . ALA A 1 96 ? 11.592 -4.604 2.864 1.00 89.00 96 ALA A CA 1
ATOM 766 C C . ALA A 1 96 ? 13.005 -4.487 2.246 1.00 89.00 96 ALA A C 1
ATOM 768 O O . ALA A 1 96 ? 13.455 -5.403 1.564 1.00 89.00 96 ALA A O 1
ATOM 769 N N . GLY A 1 97 ? 13.756 -3.410 2.497 1.00 89.69 97 GLY A N 1
ATOM 770 C CA . GLY A 1 97 ? 15.118 -3.223 1.974 1.00 89.69 97 GLY A CA 1
ATOM 771 C C . GLY A 1 97 ? 15.171 -2.654 0.555 1.00 89.69 97 GLY A C 1
ATOM 772 O O . GLY A 1 97 ? 16.225 -2.653 -0.069 1.00 89.69 97 GLY A O 1
ATOM 773 N N . GLY A 1 98 ? 14.045 -2.171 0.032 1.00 91.19 98 GLY A N 1
ATOM 774 C CA . GLY A 1 98 ? 13.991 -1.415 -1.212 1.00 91.19 98 GLY A CA 1
ATOM 775 C C . GLY A 1 98 ? 14.488 0.021 -1.030 1.00 91.19 98 GLY A C 1
ATOM 776 O O . GLY A 1 98 ? 14.758 0.478 0.082 1.00 91.19 98 GLY A O 1
ATOM 777 N N . SER A 1 99 ? 14.580 0.768 -2.132 1.00 93.56 99 SER A N 1
ATOM 778 C CA . SER A 1 99 ? 14.994 2.174 -2.101 1.00 93.56 99 SER A CA 1
ATOM 779 C C . SER A 1 99 ? 13.925 3.077 -2.725 1.00 93.56 99 SER A C 1
ATOM 781 O O . SER A 1 99 ? 13.801 3.111 -3.951 1.00 93.56 99 SER A O 1
ATOM 783 N N . PRO A 1 100 ? 13.195 3.882 -1.924 1.00 91.81 100 PRO A N 1
ATOM 784 C CA . PRO A 1 100 ? 12.235 4.863 -2.443 1.00 91.81 100 PRO A CA 1
ATOM 785 C C . PRO A 1 100 ? 12.848 5.848 -3.448 1.00 91.81 100 PRO A C 1
ATOM 787 O O . PRO A 1 100 ? 12.193 6.251 -4.410 1.00 91.81 100 PRO A O 1
ATOM 790 N N . ARG A 1 101 ? 14.134 6.188 -3.267 1.00 93.88 101 ARG A N 1
ATOM 791 C CA . ARG A 1 101 ? 14.893 7.035 -4.196 1.00 93.88 101 ARG A CA 1
ATOM 792 C C . ARG A 1 101 ? 15.109 6.340 -5.541 1.00 93.88 101 ARG A C 1
ATOM 794 O O . ARG A 1 101 ? 14.885 6.969 -6.571 1.00 93.88 101 ARG A O 1
ATOM 801 N N . ARG A 1 102 ? 15.519 5.063 -5.548 1.00 95.25 102 ARG A N 1
ATOM 802 C CA . ARG A 1 102 ? 15.671 4.290 -6.796 1.00 95.25 102 ARG A CA 1
ATOM 803 C C . ARG A 1 102 ? 14.326 4.091 -7.486 1.00 95.25 102 ARG A C 1
ATOM 805 O O . ARG A 1 102 ? 14.235 4.359 -8.675 1.00 95.25 102 ARG A O 1
ATOM 812 N N . ALA A 1 103 ? 13.279 3.726 -6.745 1.00 95.69 103 ALA A N 1
ATOM 813 C CA . ALA A 1 103 ? 11.925 3.592 -7.285 1.00 95.69 103 ALA A CA 1
ATOM 814 C C . ALA A 1 103 ? 11.449 4.889 -7.971 1.00 95.69 103 ALA A C 1
ATOM 816 O O . ALA A 1 103 ? 11.013 4.863 -9.120 1.00 95.69 103 ALA A O 1
ATOM 817 N N . SER A 1 104 ? 11.630 6.040 -7.314 1.00 94.50 104 SER A N 1
ATOM 818 C CA . SER A 1 104 ? 11.317 7.354 -7.899 1.00 94.50 104 SER A CA 1
ATOM 819 C C . SER A 1 104 ? 12.151 7.661 -9.150 1.00 94.50 104 SER A C 1
ATOM 821 O O . SER A 1 104 ? 11.631 8.191 -10.129 1.00 94.50 104 SER A O 1
ATOM 823 N N . ALA A 1 105 ? 13.441 7.311 -9.148 1.00 95.94 105 ALA A N 1
ATOM 824 C CA . ALA A 1 105 ? 14.316 7.510 -10.302 1.00 95.94 105 ALA A CA 1
ATOM 825 C C . ALA A 1 105 ? 13.921 6.621 -11.493 1.00 95.94 105 ALA A C 1
ATOM 827 O O . ALA A 1 105 ? 13.914 7.093 -12.629 1.00 95.94 105 ALA A O 1
ATOM 828 N N . LEU A 1 106 ? 13.554 5.362 -11.237 1.00 97.00 106 LEU A N 1
ATOM 829 C CA . LEU A 1 106 ? 13.047 4.434 -12.249 1.00 97.00 106 LEU A CA 1
ATOM 830 C C . LEU A 1 106 ? 11.736 4.939 -12.848 1.00 97.00 106 LEU A C 1
ATOM 832 O O . LEU A 1 106 ? 11.581 4.911 -14.065 1.00 97.00 106 LEU A O 1
ATOM 836 N N . PHE A 1 107 ? 10.833 5.475 -12.020 1.00 96.81 107 PHE A N 1
ATOM 837 C CA . PHE A 1 107 ? 9.628 6.132 -12.518 1.00 96.81 107 PHE A CA 1
ATOM 838 C C . PHE A 1 107 ? 9.963 7.288 -13.461 1.00 96.81 107 PHE A C 1
ATOM 840 O O . PHE A 1 107 ? 9.473 7.319 -14.583 1.00 96.81 107 PHE A O 1
ATOM 847 N N . ALA A 1 108 ? 10.826 8.213 -13.033 1.00 96.94 108 ALA A N 1
ATOM 848 C CA . ALA A 1 108 ? 11.175 9.385 -13.830 1.00 96.94 108 ALA A CA 1
ATOM 849 C C . ALA A 1 108 ? 11.767 9.006 -15.201 1.00 96.94 108 ALA A C 1
ATOM 851 O O . ALA A 1 108 ? 11.401 9.599 -16.216 1.00 96.94 108 ALA A O 1
ATOM 852 N N . ARG A 1 109 ? 12.642 7.992 -15.239 1.00 97.44 109 ARG A N 1
ATOM 853 C CA . ARG A 1 109 ? 13.330 7.544 -16.461 1.00 97.44 109 ARG A CA 1
ATOM 854 C C . ARG A 1 109 ? 12.462 6.688 -17.382 1.00 97.44 109 ARG A C 1
ATOM 856 O O . ARG A 1 109 ? 12.604 6.800 -18.591 1.00 97.44 109 ARG A O 1
ATOM 863 N N . HIS A 1 110 ? 11.585 5.856 -16.821 1.00 97.50 110 HIS A N 1
ATOM 864 C CA . HIS A 1 110 ? 10.879 4.797 -17.555 1.00 97.50 110 HIS A CA 1
ATOM 865 C C . HIS A 1 110 ? 9.353 4.902 -17.444 1.00 97.50 110 HIS A C 1
ATOM 867 O O . HIS A 1 110 ? 8.638 3.900 -17.481 1.00 97.50 110 HIS A O 1
ATOM 873 N N . HIS A 1 111 ? 8.814 6.111 -17.252 1.00 96.94 111 HIS A N 1
ATOM 874 C CA . HIS A 1 111 ? 7.375 6.309 -17.045 1.00 96.94 111 HIS A CA 1
ATOM 875 C C . HIS A 1 111 ? 6.520 5.808 -18.224 1.00 96.94 111 HIS A C 1
ATOM 877 O O . HIS A 1 111 ? 5.382 5.390 -18.007 1.00 96.94 111 HIS A O 1
ATOM 883 N N . GLN A 1 112 ? 7.038 5.834 -19.458 1.00 97.25 112 GLN A N 1
ATOM 884 C CA . GLN A 1 112 ? 6.309 5.364 -20.641 1.00 97.25 112 GLN A CA 1
ATOM 885 C C . GLN A 1 112 ? 6.213 3.837 -20.665 1.00 97.25 112 GLN A C 1
ATOM 887 O O . GLN A 1 112 ? 5.121 3.293 -20.836 1.00 97.25 112 GLN A O 1
ATOM 892 N N . GLU A 1 113 ? 7.328 3.148 -20.423 1.00 97.94 113 GLU A N 1
ATOM 893 C CA . GLU A 1 113 ? 7.409 1.692 -20.307 1.00 97.94 113 GLU A CA 1
ATOM 894 C C . GLU A 1 113 ? 6.573 1.193 -19.132 1.00 97.94 113 GLU A C 1
ATOM 896 O O . GLU A 1 113 ? 5.813 0.240 -19.275 1.00 97.94 113 GLU A O 1
ATOM 901 N N . LEU A 1 114 ? 6.649 1.874 -17.987 1.00 97.31 114 LEU A N 1
ATOM 902 C CA . LEU A 1 114 ? 5.854 1.561 -16.802 1.00 97.31 114 LEU A CA 1
ATOM 903 C C . LEU A 1 114 ? 4.357 1.750 -17.046 1.00 97.31 114 LEU A C 1
ATOM 905 O O . LEU A 1 114 ? 3.561 0.915 -16.619 1.00 97.31 114 LEU A O 1
ATOM 909 N N . LYS A 1 115 ? 3.958 2.822 -17.743 1.00 97.00 115 LYS A N 1
ATOM 910 C CA . LYS A 1 115 ? 2.559 3.034 -18.133 1.00 97.00 115 LYS A CA 1
ATOM 911 C C . LYS A 1 115 ? 2.080 1.903 -19.041 1.00 97.00 115 LYS A C 1
ATOM 913 O O . LYS A 1 115 ? 1.026 1.333 -18.773 1.00 97.00 115 LYS A O 1
ATOM 918 N N . LEU A 1 116 ? 2.862 1.563 -20.066 1.00 97.50 116 LEU A N 1
ATOM 919 C CA . LEU A 1 116 ? 2.546 0.486 -21.001 1.00 97.50 116 LEU A CA 1
ATOM 920 C C . LEU A 1 116 ? 2.442 -0.869 -20.286 1.00 97.50 116 LEU A C 1
ATOM 922 O O . LEU A 1 116 ? 1.446 -1.567 -20.449 1.00 97.50 116 LEU A O 1
ATOM 926 N N . LEU A 1 117 ? 3.422 -1.207 -19.442 1.00 97.88 117 LEU A N 1
ATOM 927 C CA . LEU A 1 117 ? 3.432 -2.423 -18.628 1.00 97.88 117 LEU A CA 1
ATOM 928 C C . LEU A 1 117 ? 2.208 -2.495 -17.719 1.00 97.88 117 LEU A C 1
ATOM 930 O O . LEU A 1 117 ? 1.528 -3.519 -17.665 1.00 97.88 117 LEU A O 1
ATOM 934 N N . ARG A 1 118 ? 1.901 -1.402 -17.015 1.00 96.44 118 ARG A N 1
ATOM 935 C CA . ARG A 1 118 ? 0.739 -1.339 -16.132 1.00 96.44 118 ARG A CA 1
ATOM 936 C C . ARG A 1 118 ? -0.549 -1.587 -16.903 1.00 96.44 118 ARG A C 1
ATOM 938 O O . ARG A 1 118 ? -1.376 -2.390 -16.476 1.00 96.44 118 ARG A O 1
ATOM 945 N N . ASP A 1 119 ? -0.732 -0.885 -18.015 1.00 95.62 119 ASP A N 1
ATOM 946 C CA . ASP A 1 119 ? -1.944 -0.986 -18.821 1.00 95.62 119 ASP A CA 1
ATOM 947 C C . ASP A 1 119 ? -2.076 -2.402 -19.410 1.00 95.62 119 ASP A C 1
ATOM 949 O O . ASP A 1 119 ? -3.166 -2.978 -19.358 1.00 95.62 119 ASP A O 1
ATOM 953 N N . ALA A 1 120 ? -0.968 -3.017 -19.836 1.00 96.69 120 ALA A N 1
ATOM 954 C CA . ALA A 1 120 ? -0.922 -4.405 -20.289 1.00 96.69 120 ALA A CA 1
ATOM 955 C C . ALA A 1 120 ? -1.345 -5.398 -19.195 1.00 96.69 120 ALA A C 1
ATOM 957 O O . ALA A 1 120 ? -2.225 -6.227 -19.430 1.00 96.69 120 ALA A O 1
ATOM 958 N N . ILE A 1 121 ? -0.793 -5.296 -17.977 1.00 95.38 121 ILE A N 1
ATOM 959 C CA . ILE A 1 121 ? -1.157 -6.179 -16.851 1.00 95.38 121 ILE A CA 1
ATOM 960 C C . ILE A 1 121 ? -2.644 -6.015 -16.502 1.00 95.38 121 ILE A C 1
ATOM 962 O O . ILE A 1 121 ? -3.370 -7.005 -16.386 1.00 95.38 121 ILE A O 1
ATOM 966 N N . ARG A 1 122 ? -3.136 -4.774 -16.396 1.00 90.88 122 ARG A N 1
ATOM 967 C CA . ARG A 1 122 ? -4.536 -4.489 -16.031 1.00 90.88 122 ARG A CA 1
ATOM 968 C C . ARG A 1 122 ? -5.542 -4.982 -17.066 1.00 90.88 122 ARG A C 1
ATOM 970 O O . ARG A 1 122 ? -6.618 -5.444 -16.696 1.00 90.88 122 ARG A O 1
ATOM 977 N N . THR A 1 123 ? -5.213 -4.843 -18.347 1.00 94.31 123 THR A N 1
ATOM 978 C CA . THR A 1 123 ? -6.080 -5.261 -19.461 1.00 94.31 123 THR A CA 1
ATOM 979 C C . THR A 1 123 ? -5.851 -6.710 -19.877 1.00 94.31 123 THR A C 1
ATOM 981 O O . THR A 1 123 ? -6.597 -7.224 -20.704 1.00 94.31 123 THR A O 1
ATOM 984 N N . ARG A 1 124 ? -4.845 -7.376 -19.293 1.00 95.62 124 ARG A N 1
ATOM 985 C CA . ARG A 1 124 ? -4.359 -8.698 -19.706 1.00 95.62 124 ARG A CA 1
ATOM 986 C C . ARG A 1 124 ? -4.035 -8.755 -21.203 1.00 95.62 124 ARG A C 1
ATOM 988 O O . ARG A 1 124 ? -4.237 -9.785 -21.834 1.00 95.62 124 ARG A O 1
ATOM 995 N N . ASN A 1 125 ? -3.499 -7.669 -21.753 1.00 97.00 125 ASN A N 1
ATOM 996 C CA . ASN A 1 125 ? -3.153 -7.559 -23.164 1.00 97.00 125 ASN A CA 1
ATOM 997 C C . ASN A 1 125 ? -1.663 -7.201 -23.326 1.00 97.00 125 ASN A C 1
ATOM 999 O O . ASN A 1 125 ? -1.290 -6.078 -22.994 1.00 97.00 125 ASN A O 1
ATOM 1003 N N . PRO A 1 126 ? -0.811 -8.105 -23.845 1.00 96.81 126 PRO A N 1
ATOM 1004 C CA . PRO A 1 126 ? 0.618 -7.843 -24.022 1.00 96.81 126 PRO A CA 1
ATOM 1005 C C . PRO A 1 126 ? 0.950 -7.010 -25.274 1.00 96.81 126 PRO A C 1
ATOM 1007 O O . PRO A 1 126 ? 2.127 -6.833 -25.596 1.00 96.81 126 PRO A O 1
ATOM 1010 N N . ALA A 1 127 ? -0.050 -6.514 -26.013 1.00 95.88 127 ALA A N 1
ATOM 1011 C CA . ALA A 1 127 ? 0.174 -5.733 -27.225 1.00 95.88 127 ALA A CA 1
ATOM 1012 C C . ALA A 1 127 ? 1.106 -4.532 -26.971 1.00 95.88 127 ALA A C 1
ATOM 1014 O O . ALA A 1 127 ? 0.887 -3.721 -26.073 1.00 95.88 127 ALA A O 1
ATOM 1015 N N . GLY A 1 128 ? 2.150 -4.418 -27.795 1.00 94.19 128 GLY A N 1
ATOM 1016 C CA . GLY A 1 128 ? 3.126 -3.327 -27.739 1.00 94.19 128 GLY A CA 1
ATOM 1017 C C . GLY A 1 128 ? 4.321 -3.552 -26.806 1.00 94.19 128 GLY A C 1
ATOM 1018 O O . GLY A 1 128 ? 5.219 -2.712 -26.804 1.00 94.19 128 GLY A O 1
ATOM 1019 N N . LEU A 1 129 ? 4.369 -4.660 -26.053 1.00 97.38 129 LEU A N 1
ATOM 1020 C CA . LEU A 1 129 ? 5.504 -4.982 -25.173 1.00 97.38 129 LEU A CA 1
ATOM 1021 C C . LEU A 1 129 ? 6.714 -5.570 -25.915 1.00 97.38 129 LEU A C 1
ATOM 1023 O O . LEU A 1 129 ? 7.841 -5.424 -25.440 1.00 97.38 129 LEU A O 1
ATOM 1027 N N . ALA A 1 130 ? 6.486 -6.218 -27.061 1.00 96.81 130 ALA A N 1
ATOM 1028 C CA . ALA A 1 130 ? 7.518 -6.910 -27.829 1.00 96.81 130 ALA A CA 1
ATOM 1029 C C . ALA A 1 130 ? 8.688 -5.985 -28.202 1.00 96.81 130 ALA A C 1
ATOM 1031 O O . ALA A 1 130 ? 8.490 -4.853 -28.649 1.00 96.81 130 ALA A O 1
ATOM 1032 N N . GLY A 1 131 ? 9.913 -6.478 -28.003 1.00 96.31 131 GLY A N 1
ATOM 1033 C CA . GLY A 1 131 ? 11.151 -5.756 -28.320 1.00 96.31 131 GLY A CA 1
ATOM 1034 C C . GLY A 1 131 ? 11.488 -4.585 -27.390 1.00 96.31 131 GLY A C 1
ATOM 1035 O O . GLY A 1 131 ? 12.482 -3.902 -27.621 1.00 96.31 131 GLY A O 1
ATOM 1036 N N . ARG A 1 132 ? 10.696 -4.336 -26.338 1.00 97.94 132 ARG A N 1
ATOM 1037 C CA . ARG A 1 132 ? 10.964 -3.272 -25.364 1.00 97.94 132 ARG A CA 1
ATOM 1038 C C . ARG A 1 132 ? 11.546 -3.840 -24.066 1.00 97.94 132 ARG A C 1
ATOM 1040 O O . ARG A 1 132 ? 11.130 -4.900 -23.593 1.00 97.94 132 ARG A O 1
ATOM 1047 N N . SER A 1 133 ? 12.457 -3.099 -23.441 1.00 97.88 133 SER A N 1
ATOM 1048 C CA . SER A 1 133 ? 13.089 -3.470 -22.170 1.00 97.88 133 SER A CA 1
ATOM 1049 C C . SER A 1 133 ? 13.334 -2.262 -21.269 1.00 97.88 133 SER A C 1
ATOM 1051 O O . SER A 1 133 ? 13.330 -1.119 -21.722 1.00 97.88 133 SER A O 1
ATOM 1053 N N . ILE A 1 134 ? 13.553 -2.528 -19.981 1.00 97.62 134 ILE A N 1
ATOM 1054 C CA . ILE A 1 134 ? 14.001 -1.538 -18.999 1.00 97.62 134 ILE A CA 1
ATOM 1055 C C . ILE A 1 134 ? 15.411 -1.930 -18.531 1.00 97.62 134 ILE A C 1
ATOM 1057 O O . ILE A 1 134 ? 15.602 -3.083 -18.135 1.00 97.62 134 ILE A O 1
ATOM 1061 N N . PRO A 1 135 ? 16.399 -1.017 -18.543 1.00 97.25 135 PRO A N 1
ATOM 1062 C CA . PRO A 1 135 ? 17.712 -1.283 -17.968 1.00 97.25 135 PRO A CA 1
ATOM 1063 C C . PRO A 1 135 ? 17.617 -1.381 -16.439 1.00 97.25 135 PRO A C 1
ATOM 1065 O O . PRO A 1 135 ? 17.171 -0.437 -15.788 1.00 97.25 135 PRO A O 1
ATOM 1068 N N . LEU A 1 136 ? 18.038 -2.511 -15.866 1.00 96.19 136 LEU A N 1
ATOM 1069 C CA . LEU A 1 136 ? 17.997 -2.788 -14.423 1.00 96.19 136 LEU A CA 1
ATOM 1070 C C . LEU A 1 136 ? 19.240 -3.579 -14.014 1.00 96.19 136 LEU A C 1
ATOM 1072 O O . LEU A 1 136 ? 19.569 -4.570 -14.666 1.00 96.19 136 LEU A O 1
ATOM 1076 N N . GLY A 1 137 ? 19.925 -3.170 -12.942 1.00 88.19 137 GLY A N 1
ATOM 1077 C CA . GLY A 1 137 ? 20.984 -3.979 -12.322 1.00 88.19 137 GLY A CA 1
ATOM 1078 C C . GLY A 1 137 ? 22.147 -4.341 -13.259 1.00 88.19 137 GLY A C 1
ATOM 1079 O O . GLY A 1 137 ? 22.755 -5.394 -13.108 1.00 88.19 137 GLY A O 1
ATOM 1080 N N . GLY A 1 138 ? 22.429 -3.499 -14.261 1.00 88.25 138 GLY A N 1
ATOM 1081 C CA . GLY A 1 138 ? 23.456 -3.744 -15.283 1.00 88.25 138 GLY A CA 1
ATOM 1082 C C . GLY A 1 138 ? 23.005 -4.597 -16.479 1.00 88.25 138 GLY A C 1
ATOM 1083 O O . GLY A 1 138 ? 23.787 -4.782 -17.407 1.00 88.25 138 GLY A O 1
ATOM 1084 N N . GLY A 1 139 ? 21.757 -5.075 -16.495 1.00 93.69 139 GLY A N 1
ATOM 1085 C CA . GLY A 1 139 ? 21.159 -5.830 -17.598 1.00 93.69 139 GLY A CA 1
ATOM 1086 C C . GLY A 1 139 ? 19.943 -5.140 -18.222 1.00 93.69 139 GLY A C 1
ATOM 1087 O O . GLY A 1 139 ? 19.578 -4.020 -17.866 1.00 93.69 139 GLY A O 1
ATOM 1088 N N . GLN A 1 140 ? 19.302 -5.831 -19.166 1.00 96.69 140 GLN A N 1
ATOM 1089 C CA . GLN A 1 140 ? 18.037 -5.422 -19.783 1.00 96.69 140 GLN A CA 1
ATOM 1090 C C . GLN A 1 140 ? 16.928 -6.370 -19.326 1.00 96.69 140 GLN A C 1
ATOM 1092 O O . GLN A 1 140 ? 17.043 -7.579 -19.508 1.00 96.69 140 GLN A O 1
ATOM 1097 N N . ALA A 1 141 ? 15.847 -5.833 -18.761 1.00 97.50 141 ALA A N 1
ATOM 1098 C CA . ALA A 1 141 ? 14.659 -6.594 -18.389 1.00 97.50 141 ALA A CA 1
ATOM 1099 C C . ALA A 1 141 ? 13.579 -6.443 -19.474 1.00 97.50 141 ALA A C 1
ATOM 1101 O O . ALA A 1 141 ? 13.003 -5.356 -19.597 1.00 97.50 141 ALA A O 1
ATOM 1102 N N . PRO A 1 142 ? 13.281 -7.491 -20.268 1.00 98.25 142 PRO A N 1
ATOM 1103 C CA . PRO A 1 142 ? 12.236 -7.430 -21.284 1.00 98.25 142 PRO A CA 1
ATOM 1104 C C . PRO A 1 142 ? 10.861 -7.182 -20.659 1.00 98.25 142 PRO A C 1
ATOM 1106 O O . PRO A 1 142 ? 10.486 -7.821 -19.673 1.00 98.25 142 PRO A O 1
ATOM 1109 N N . LEU A 1 143 ? 10.068 -6.299 -21.261 1.00 98.44 143 LEU A N 1
ATOM 1110 C CA . LEU A 1 143 ? 8.727 -5.969 -20.770 1.00 98.44 143 LEU A CA 1
ATOM 1111 C C . LEU A 1 143 ? 7.764 -7.164 -20.810 1.00 98.44 143 LEU A C 1
ATOM 1113 O O . LEU A 1 143 ? 6.871 -7.254 -19.973 1.00 98.44 143 LEU A O 1
ATOM 1117 N N . GLU A 1 144 ? 7.969 -8.118 -21.718 1.00 98.31 144 GLU A N 1
ATOM 1118 C CA . GLU A 1 144 ? 7.194 -9.365 -21.783 1.00 98.31 144 GLU A CA 1
ATOM 1119 C C . GLU A 1 144 ? 7.447 -10.271 -20.571 1.00 98.31 144 GLU A C 1
ATOM 1121 O O . GLU A 1 144 ? 6.512 -10.861 -20.025 1.00 98.31 144 GLU A O 1
ATOM 1126 N N . LEU A 1 145 ? 8.699 -10.344 -20.104 1.00 97.69 145 LEU A N 1
ATOM 1127 C CA . LEU A 1 145 ? 9.039 -11.039 -18.862 1.00 97.69 145 LEU A CA 1
ATOM 1128 C C . LEU A 1 145 ? 8.343 -10.361 -17.679 1.00 97.69 145 LEU A C 1
ATOM 1130 O O . LEU A 1 145 ? 7.658 -11.032 -16.906 1.00 97.69 145 LEU A O 1
ATOM 1134 N N . LEU A 1 146 ? 8.464 -9.033 -17.583 1.00 98.19 146 LEU A N 1
ATOM 1135 C CA . LEU A 1 146 ? 7.831 -8.250 -16.523 1.00 98.19 146 LEU A CA 1
ATOM 1136 C C . LEU A 1 146 ? 6.300 -8.369 -16.548 1.00 98.19 146 LEU A C 1
ATOM 1138 O O . LEU A 1 146 ? 5.660 -8.402 -15.504 1.00 98.19 146 LEU A O 1
ATOM 1142 N N . TYR A 1 147 ? 5.685 -8.476 -17.722 1.00 98.19 147 TYR A N 1
ATOM 1143 C CA . TYR A 1 147 ? 4.246 -8.692 -17.843 1.00 98.19 147 TYR A CA 1
ATOM 1144 C C . TYR A 1 147 ? 3.822 -10.061 -17.303 1.00 98.19 147 TYR A C 1
ATOM 1146 O O . TYR A 1 147 ? 2.887 -10.131 -16.503 1.00 98.19 147 TYR A O 1
ATOM 1154 N N . ARG A 1 148 ? 4.523 -11.140 -17.684 1.00 97.88 148 ARG A N 1
ATOM 1155 C CA . ARG A 1 148 ? 4.210 -12.499 -17.206 1.00 97.88 148 ARG A CA 1
ATOM 1156 C C . ARG A 1 148 ? 4.341 -12.605 -15.688 1.00 97.88 148 ARG A C 1
ATOM 1158 O O . ARG A 1 148 ? 3.403 -13.047 -15.029 1.00 97.88 148 ARG A O 1
ATOM 1165 N N . VAL A 1 149 ? 5.463 -12.140 -15.135 1.00 97.44 149 VAL A N 1
ATOM 1166 C CA . VAL A 1 149 ? 5.689 -12.143 -13.680 1.00 97.44 149 VAL A CA 1
ATOM 1167 C C . VAL A 1 149 ? 4.705 -11.194 -12.988 1.00 97.44 149 VAL A C 1
ATOM 1169 O O . VAL A 1 149 ? 4.073 -11.555 -11.999 1.00 97.44 149 VAL A O 1
ATOM 1172 N N . GLY A 1 150 ? 4.481 -10.007 -13.551 1.00 95.69 150 GLY A N 1
ATOM 1173 C CA . GLY A 1 150 ? 3.553 -9.021 -13.006 1.00 95.69 150 GLY A CA 1
ATOM 1174 C C . GLY A 1 150 ? 2.108 -9.518 -12.913 1.00 95.69 150 GLY A C 1
ATOM 1175 O O . GLY A 1 150 ? 1.417 -9.188 -11.947 1.00 95.69 150 GLY A O 1
ATOM 1176 N N . LEU A 1 151 ? 1.661 -10.342 -13.867 1.00 93.50 151 LEU A N 1
ATOM 1177 C CA . LEU A 1 151 ? 0.377 -11.042 -13.799 1.00 93.50 151 LEU A CA 1
ATOM 1178 C C . LEU A 1 151 ? 0.358 -12.122 -12.715 1.00 93.50 151 LEU A C 1
ATOM 1180 O O . LEU A 1 151 ? -0.619 -12.199 -11.972 1.00 93.50 151 LEU A O 1
ATOM 1184 N N . GLY A 1 152 ? 1.418 -12.930 -12.621 1.00 92.12 152 GLY A N 1
ATOM 1185 C CA . GLY A 1 152 ? 1.521 -14.016 -11.643 1.00 92.12 152 GLY A CA 1
ATOM 1186 C C . GLY A 1 152 ? 1.481 -13.528 -10.194 1.00 92.12 152 GLY A C 1
ATOM 1187 O O . GLY A 1 152 ? 0.838 -14.152 -9.355 1.00 92.12 152 GLY A O 1
ATOM 1188 N N . PHE A 1 153 ? 2.091 -12.372 -9.918 1.00 92.00 153 PHE A N 1
ATOM 1189 C CA . PHE A 1 153 ? 2.208 -11.817 -8.565 1.00 92.00 153 PHE A CA 1
ATOM 1190 C C . PHE A 1 153 ? 1.328 -10.585 -8.304 1.00 92.00 153 PHE A C 1
ATOM 1192 O O . PHE A 1 153 ? 1.491 -9.926 -7.281 1.00 92.00 153 PHE A O 1
ATOM 1199 N N . ASN A 1 154 ? 0.390 -10.251 -9.198 1.00 90.12 154 ASN A N 1
ATOM 1200 C CA . ASN A 1 154 ? -0.540 -9.128 -9.016 1.00 90.12 154 ASN A CA 1
ATOM 1201 C C . ASN A 1 154 ? 0.176 -7.776 -8.754 1.00 90.12 154 ASN A C 1
ATOM 1203 O O . ASN A 1 154 ? -0.173 -7.007 -7.850 1.00 90.12 154 ASN A O 1
ATOM 1207 N N . MET A 1 155 ? 1.202 -7.478 -9.563 1.00 92.06 155 MET A N 1
ATOM 1208 C CA . MET A 1 155 ? 2.038 -6.266 -9.445 1.00 92.06 155 MET A CA 1
ATOM 1209 C C . MET A 1 155 ? 1.309 -4.966 -9.816 1.00 92.06 155 MET A C 1
ATOM 1211 O O . MET A 1 155 ? 1.848 -3.874 -9.653 1.00 92.06 155 MET A O 1
ATOM 1215 N N . THR A 1 156 ? 0.065 -5.065 -10.282 1.00 89.44 156 THR A N 1
ATOM 1216 C CA . THR A 1 156 ? -0.854 -3.937 -10.466 1.00 89.44 156 THR A CA 1
ATOM 1217 C C . THR A 1 156 ? -2.237 -4.327 -9.969 1.00 89.44 156 THR A C 1
ATOM 1219 O O . THR A 1 156 ? -2.516 -5.498 -9.745 1.00 89.44 156 THR A O 1
ATOM 1222 N N . GLY A 1 157 ? -3.119 -3.351 -9.821 1.00 73.81 157 GLY A N 1
ATOM 1223 C CA . GLY A 1 157 ? -4.401 -3.526 -9.174 1.00 73.81 157 GLY A CA 1
ATOM 1224 C C . GLY A 1 157 ? -4.331 -3.047 -7.731 1.00 73.81 157 GLY A C 1
ATOM 1225 O O . GLY A 1 157 ? -3.350 -3.259 -7.004 1.00 73.81 157 GLY A O 1
ATOM 1226 N N . THR A 1 158 ? -5.417 -2.394 -7.323 1.00 59.06 158 THR A N 1
ATOM 1227 C CA . THR A 1 158 ? -5.559 -1.872 -5.971 1.00 59.06 158 THR A CA 1
ATOM 1228 C C . THR A 1 158 ? -5.370 -2.985 -4.958 1.00 59.06 158 THR A C 1
ATOM 1230 O O . THR A 1 158 ? -6.025 -4.031 -5.035 1.00 59.06 158 THR A O 1
ATOM 1233 N N . GLY A 1 159 ? -4.548 -2.715 -3.942 1.00 54.22 159 GLY A N 1
ATOM 1234 C CA . GLY A 1 159 ? -4.812 -3.309 -2.640 1.00 54.22 159 GLY A CA 1
ATOM 1235 C C . GLY A 1 159 ? -6.278 -3.004 -2.337 1.00 54.22 159 GLY A C 1
ATOM 1236 O O . GLY A 1 159 ? -6.702 -1.851 -2.381 1.00 54.22 159 GLY A O 1
ATOM 1237 N N . ARG A 1 160 ? -7.091 -4.051 -2.190 1.00 51.66 160 ARG A N 1
ATOM 1238 C CA . ARG A 1 160 ? -8.563 -4.076 -2.289 1.00 51.66 160 ARG A CA 1
ATOM 1239 C C . ARG A 1 160 ? -9.356 -3.139 -1.361 1.00 51.66 160 ARG A C 1
ATOM 1241 O O . ARG A 1 160 ? -10.567 -3.297 -1.262 1.00 51.66 160 ARG A O 1
ATOM 1248 N N . THR A 1 161 ? -8.751 -2.133 -0.741 1.00 47.50 161 THR A N 1
ATOM 1249 C CA . THR A 1 161 ? -9.418 -1.048 -0.011 1.00 47.50 161 THR A CA 1
ATOM 1250 C C . THR A 1 161 ? -10.558 -0.410 -0.818 1.00 47.50 161 THR A C 1
ATOM 1252 O O . THR A 1 161 ? -11.628 -0.161 -0.276 1.00 47.50 161 THR A O 1
ATOM 1255 N N . ALA A 1 162 ? -10.393 -0.240 -2.138 1.00 48.38 162 ALA A N 1
ATOM 1256 C CA . ALA A 1 162 ? -11.456 0.260 -3.020 1.00 48.38 162 ALA A CA 1
ATOM 1257 C C . ALA A 1 162 ? -12.595 -0.754 -3.269 1.00 48.38 162 ALA A C 1
ATOM 1259 O O . ALA A 1 162 ? -13.707 -0.357 -3.607 1.00 48.38 162 ALA A O 1
ATOM 1260 N N . GLN A 1 163 ? -12.340 -2.061 -3.106 1.00 51.84 163 GLN A N 1
ATOM 1261 C CA . GLN A 1 163 ? -13.375 -3.101 -3.203 1.00 51.84 163 GLN A CA 1
ATOM 1262 C C . GLN A 1 163 ? -14.249 -3.170 -1.947 1.00 51.84 163 GLN A C 1
ATOM 1264 O O . GLN A 1 163 ? -15.326 -3.759 -1.991 1.00 51.84 163 GLN A O 1
ATOM 1269 N N . GLU A 1 164 ? -13.807 -2.572 -0.836 1.00 55.22 164 GLU A N 1
ATOM 1270 C CA . GLU A 1 164 ? -14.600 -2.496 0.394 1.00 55.22 164 GLU A CA 1
ATOM 1271 C C . GLU A 1 164 ? -15.711 -1.438 0.326 1.00 55.22 164 GLU A C 1
ATOM 1273 O O . GLU A 1 164 ? -16.528 -1.359 1.244 1.00 55.22 164 GLU A O 1
ATOM 1278 N N . ILE A 1 165 ? -15.757 -0.631 -0.742 1.00 57.84 165 ILE A N 1
ATOM 1279 C CA . ILE A 1 165 ? -16.753 0.425 -0.915 1.00 57.84 165 ILE A CA 1
ATOM 1280 C C . ILE A 1 165 ? -17.837 -0.035 -1.900 1.00 57.84 165 ILE A C 1
ATOM 1282 O O . ILE A 1 165 ? -17.534 -0.369 -3.050 1.00 57.84 165 ILE A O 1
ATOM 1286 N N . PRO A 1 166 ? -19.118 -0.012 -1.497 1.00 57.59 166 PRO A N 1
ATOM 1287 C CA . PRO A 1 166 ? -20.243 -0.225 -2.395 1.00 57.59 166 PRO A CA 1
ATOM 1288 C C . PRO A 1 166 ? -20.180 0.688 -3.627 1.00 57.59 166 PRO A C 1
ATOM 1290 O O . PRO A 1 166 ? -20.165 1.912 -3.513 1.00 57.59 166 PRO A O 1
ATOM 1293 N N . LYS A 1 167 ? -20.227 0.097 -4.828 1.00 57.88 167 LYS A N 1
ATOM 1294 C CA . LYS A 1 167 ? -20.138 0.808 -6.122 1.00 57.88 167 LYS A CA 1
ATOM 1295 C C . LYS A 1 167 ? -21.303 1.774 -6.421 1.00 57.88 167 LYS A C 1
ATOM 1297 O O . LYS A 1 167 ? -21.290 2.415 -7.464 1.00 57.88 167 LYS A O 1
ATOM 1302 N N . ARG A 1 168 ? -22.331 1.849 -5.569 1.00 57.25 168 ARG A N 1
ATOM 1303 C CA . ARG A 1 168 ? -23.600 2.559 -5.834 1.00 57.25 168 ARG A CA 1
ATOM 1304 C C . ARG A 1 168 ? -24.022 3.481 -4.690 1.00 57.25 168 ARG A C 1
ATOM 1306 O O . ARG A 1 168 ? -25.180 3.476 -4.290 1.00 57.25 168 ARG A O 1
ATOM 1313 N N . MET A 1 169 ? -23.089 4.249 -4.142 1.00 57.06 169 MET A N 1
ATOM 1314 C CA . MET A 1 169 ? -23.437 5.311 -3.199 1.00 57.06 169 MET A CA 1
ATOM 1315 C C . MET A 1 169 ? -23.329 6.688 -3.828 1.00 57.06 169 MET A C 1
ATOM 1317 O O . MET A 1 169 ? -22.401 6.950 -4.589 1.00 57.06 169 MET A O 1
ATOM 1321 N N . GLY A 1 170 ? -24.277 7.552 -3.466 1.00 61.94 170 GLY A N 1
ATOM 1322 C CA . GLY A 1 170 ? -24.335 8.949 -3.882 1.00 61.94 170 GLY A CA 1
ATOM 1323 C C . GLY A 1 170 ? -24.785 9.164 -5.330 1.00 61.94 170 GLY A C 1
ATOM 1324 O O . GLY A 1 170 ? -24.780 8.254 -6.164 1.00 61.94 170 GLY A O 1
ATOM 1325 N N . GLY A 1 171 ? -25.189 10.403 -5.618 1.00 71.88 171 GLY A N 1
ATOM 1326 C CA . GLY A 1 171 ? -25.529 10.853 -6.968 1.00 71.88 171 GLY A CA 1
ATOM 1327 C C . GLY A 1 171 ? -24.308 10.949 -7.893 1.00 71.88 171 GLY A C 1
ATOM 1328 O O . GLY A 1 171 ? -23.165 10.742 -7.484 1.00 71.88 171 GLY A O 1
ATOM 1329 N N . ARG A 1 172 ? -24.542 11.308 -9.159 1.00 76.88 172 ARG A N 1
ATOM 1330 C CA . ARG A 1 172 ? -23.513 11.352 -10.217 1.00 76.88 172 ARG A CA 1
ATOM 1331 C C . ARG A 1 172 ? -22.284 12.200 -9.853 1.00 76.88 172 ARG A C 1
ATOM 1333 O O . ARG A 1 172 ? -21.165 11.776 -10.119 1.00 76.88 172 ARG A O 1
ATOM 1340 N N . ALA A 1 173 ? -22.483 13.351 -9.207 1.00 72.88 173 ALA A N 1
ATOM 1341 C CA . ALA A 1 173 ? -21.395 14.230 -8.768 1.00 72.88 173 ALA A CA 1
ATOM 1342 C C . ALA A 1 173 ? -20.499 13.567 -7.705 1.00 72.88 173 ALA A C 1
ATOM 1344 O O . ALA A 1 173 ? -19.275 13.588 -7.819 1.00 72.88 173 ALA A O 1
ATOM 1345 N N . TRP A 1 174 ? -21.103 12.891 -6.721 1.00 70.44 174 TRP A N 1
ATOM 1346 C CA . TRP A 1 174 ? -20.367 12.123 -5.714 1.00 70.44 174 TRP A CA 1
ATOM 1347 C C . TRP A 1 174 ? -19.540 11.012 -6.363 1.00 70.44 174 TRP A C 1
ATOM 1349 O O . TRP A 1 174 ? -18.355 10.868 -6.081 1.00 70.44 174 TRP A O 1
ATOM 1359 N N . GLN A 1 175 ? -20.131 10.277 -7.308 1.00 75.56 175 GLN A N 1
ATOM 1360 C CA . GLN A 1 175 ? -19.440 9.210 -8.034 1.00 75.56 175 GLN A CA 1
ATOM 1361 C C . GLN A 1 175 ? -18.259 9.726 -8.869 1.00 75.56 175 GLN A C 1
ATOM 1363 O O . GLN A 1 175 ? -17.250 9.030 -8.983 1.00 75.56 175 GLN A O 1
ATOM 1368 N N . GLN A 1 176 ? -18.353 10.936 -9.428 1.00 77.94 176 GLN A N 1
ATOM 1369 C CA . GLN A 1 176 ? -17.265 11.556 -10.188 1.00 77.94 176 GLN A CA 1
ATOM 1370 C C . GLN A 1 176 ? -16.077 11.920 -9.294 1.00 77.94 176 GLN A C 1
ATOM 1372 O O . GLN A 1 176 ? -14.959 11.490 -9.581 1.00 77.94 176 GLN A O 1
ATOM 1377 N N . VAL A 1 177 ? -16.306 12.661 -8.204 1.00 73.69 177 VAL A N 1
ATOM 1378 C CA . VAL A 1 177 ? -15.209 13.101 -7.322 1.00 73.69 177 VAL A CA 1
ATOM 1379 C C . VAL A 1 177 ? -14.606 11.917 -6.572 1.00 73.69 177 VAL A C 1
ATOM 1381 O O . VAL A 1 177 ? -13.388 11.738 -6.564 1.00 73.69 177 VAL A O 1
ATOM 1384 N N . HIS A 1 178 ? -15.451 11.042 -6.022 1.00 75.06 178 HIS A N 1
ATOM 1385 C CA . HIS A 1 178 ? -15.007 9.808 -5.384 1.00 75.06 178 HIS A CA 1
ATOM 1386 C C . HIS A 1 178 ? -14.219 8.952 -6.384 1.00 75.06 178 HIS A C 1
ATOM 1388 O O . HIS A 1 178 ? -13.089 8.547 -6.119 1.00 75.06 178 HIS A O 1
ATOM 1394 N N . GLY A 1 179 ? -14.755 8.756 -7.590 1.00 79.62 179 GLY A N 1
ATOM 1395 C CA . GLY A 1 179 ? -14.076 8.029 -8.659 1.00 79.62 179 GLY A CA 1
ATOM 1396 C C . GLY A 1 179 ? -12.696 8.595 -9.001 1.00 79.62 179 GLY A C 1
ATOM 1397 O O . GLY A 1 179 ? -11.778 7.815 -9.246 1.00 79.62 179 GLY A O 1
ATOM 1398 N N . ALA A 1 180 ? -12.517 9.918 -8.985 1.00 84.62 180 ALA A N 1
ATOM 1399 C CA . ALA A 1 180 ? -11.226 10.553 -9.240 1.00 84.62 180 ALA A CA 1
ATOM 1400 C C . ALA A 1 180 ? -10.190 10.234 -8.148 1.00 84.62 180 ALA A C 1
ATOM 1402 O O . ALA A 1 180 ? -9.084 9.809 -8.484 1.00 84.62 180 ALA A O 1
ATOM 1403 N N . ILE A 1 181 ? -10.554 10.344 -6.863 1.00 83.81 181 ILE A N 1
ATOM 1404 C CA . ILE A 1 181 ? -9.657 10.013 -5.738 1.00 83.81 181 ILE A CA 1
ATOM 1405 C C . ILE A 1 181 ? -9.230 8.543 -5.802 1.00 83.81 181 ILE A C 1
ATOM 1407 O O . ILE A 1 181 ? -8.043 8.237 -5.700 1.00 83.81 181 ILE A O 1
ATOM 1411 N N . PHE A 1 182 ? -10.167 7.621 -6.044 1.00 82.44 182 PHE A N 1
ATOM 1412 C CA . PHE A 1 182 ? -9.837 6.196 -6.143 1.00 82.44 182 PHE A CA 1
ATOM 1413 C C . PHE A 1 182 ? -8.993 5.863 -7.365 1.00 82.44 182 PHE A C 1
ATOM 1415 O O . PHE A 1 182 ? -8.097 5.025 -7.268 1.00 82.44 182 PHE A O 1
ATOM 1422 N N . LYS A 1 183 ? -9.236 6.514 -8.507 1.00 85.69 183 LYS A N 1
ATOM 1423 C CA . LYS A 1 183 ? -8.382 6.371 -9.693 1.00 85.69 183 LYS A CA 1
ATOM 1424 C C . LYS A 1 183 ? -6.971 6.881 -9.418 1.00 85.69 183 LYS A C 1
ATOM 1426 O O . LYS A 1 183 ? -6.025 6.181 -9.759 1.00 85.69 183 LYS A O 1
ATOM 1431 N N . ALA A 1 184 ? -6.832 8.036 -8.766 1.00 88.25 184 ALA A N 1
ATOM 1432 C CA . ALA A 1 184 ? -5.537 8.584 -8.373 1.00 88.25 184 ALA A CA 1
ATOM 1433 C C . ALA A 1 184 ? -4.805 7.650 -7.399 1.00 88.25 184 ALA A C 1
ATOM 1435 O O . ALA A 1 184 ? -3.640 7.334 -7.620 1.00 88.25 184 ALA A O 1
ATOM 1436 N N . ASN A 1 185 ? -5.501 7.128 -6.384 1.00 87.12 185 ASN A N 1
ATOM 1437 C CA . ASN A 1 185 ? -4.923 6.161 -5.454 1.00 87.12 185 ASN A CA 1
ATOM 1438 C C . ASN A 1 185 ? -4.507 4.858 -6.150 1.00 87.12 185 ASN A C 1
ATOM 1440 O O . ASN A 1 185 ? -3.418 4.354 -5.922 1.00 87.12 185 ASN A O 1
ATOM 1444 N N . THR A 1 186 ? -5.358 4.325 -7.029 1.00 87.00 186 THR A N 1
ATOM 1445 C CA . THR A 1 186 ? -5.054 3.120 -7.816 1.00 87.00 186 THR A CA 1
ATOM 1446 C C . THR A 1 186 ? -3.820 3.333 -8.681 1.00 87.00 186 THR A C 1
ATOM 1448 O O . THR A 1 186 ? -2.930 2.494 -8.722 1.00 87.00 186 THR A O 1
ATOM 1451 N N . TRP A 1 187 ? -3.769 4.470 -9.374 1.00 90.94 187 TRP A N 1
ATOM 1452 C CA . TRP A 1 187 ? -2.640 4.849 -10.208 1.00 90.94 187 TRP A CA 1
ATOM 1453 C C . TRP A 1 187 ? -1.350 4.932 -9.389 1.00 90.94 187 TRP A C 1
ATOM 1455 O O . TRP A 1 187 ? -0.323 4.406 -9.818 1.00 90.94 187 TRP A O 1
ATOM 1465 N N . LEU A 1 188 ? -1.416 5.552 -8.210 1.00 91.12 188 LEU A N 1
ATOM 1466 C CA . LEU A 1 188 ? -0.295 5.689 -7.289 1.00 91.12 188 LEU A CA 1
ATOM 1467 C C . LEU A 1 188 ? 0.177 4.318 -6.785 1.00 91.12 188 LEU A C 1
ATOM 1469 O O . LEU A 1 188 ? 1.363 4.022 -6.886 1.00 91.12 188 LEU A O 1
ATOM 1473 N N . GLU A 1 189 ? -0.733 3.477 -6.288 1.00 90.50 189 GLU A N 1
ATOM 1474 C CA . GLU A 1 189 ? -0.414 2.131 -5.799 1.00 90.50 189 GLU A CA 1
ATOM 1475 C C . GLU A 1 189 ? 0.213 1.266 -6.894 1.00 90.50 189 GLU A C 1
ATOM 1477 O O . GLU A 1 189 ? 1.262 0.674 -6.661 1.00 90.50 189 GLU A O 1
ATOM 1482 N N . ASP A 1 190 ? -0.379 1.230 -8.092 1.00 92.94 190 ASP A N 1
ATOM 1483 C CA . ASP A 1 190 ? 0.160 0.478 -9.231 1.00 92.94 190 ASP A CA 1
ATOM 1484 C C . ASP A 1 190 ? 1.575 0.955 -9.571 1.00 92.94 190 ASP A C 1
ATOM 1486 O O . ASP A 1 190 ? 2.489 0.158 -9.768 1.00 92.94 190 ASP A O 1
ATOM 1490 N N . THR A 1 191 ? 1.769 2.273 -9.603 1.00 94.31 191 THR A N 1
ATOM 1491 C CA . THR A 1 191 ? 3.066 2.875 -9.909 1.00 94.31 191 THR A CA 1
ATOM 1492 C C . THR A 1 191 ? 4.099 2.525 -8.840 1.00 94.31 191 THR A C 1
ATOM 1494 O O . THR A 1 191 ? 5.218 2.140 -9.174 1.00 94.31 191 THR A O 1
ATOM 1497 N N . GLN A 1 192 ? 3.747 2.614 -7.556 1.00 94.19 192 GLN A N 1
ATOM 1498 C CA . GLN A 1 192 ? 4.660 2.307 -6.452 1.00 94.19 192 GLN A CA 1
ATOM 1499 C C . GLN A 1 192 ? 4.972 0.814 -6.337 1.00 94.19 192 GLN A C 1
ATOM 1501 O O . GLN A 1 192 ? 6.121 0.472 -6.068 1.00 94.19 192 GLN A O 1
ATOM 1506 N N . LYS A 1 193 ? 4.005 -0.075 -6.608 1.00 94.38 193 LYS A N 1
ATOM 1507 C CA . LYS A 1 193 ? 4.259 -1.519 -6.714 1.00 94.38 193 LYS A CA 1
ATOM 1508 C C . LYS A 1 193 ? 5.245 -1.821 -7.829 1.00 94.38 193 LYS A C 1
ATOM 1510 O O . LYS A 1 193 ? 6.255 -2.465 -7.577 1.00 94.38 193 LYS A O 1
ATOM 1515 N N . LEU A 1 194 ? 4.990 -1.315 -9.037 1.00 97.06 194 LEU A N 1
ATOM 1516 C CA . LEU A 1 194 ? 5.866 -1.558 -10.181 1.00 97.06 194 LEU A CA 1
ATOM 1517 C C . LEU A 1 194 ? 7.264 -0.986 -9.942 1.00 97.06 194 LEU A C 1
ATOM 1519 O O . LEU A 1 194 ? 8.253 -1.686 -10.091 1.00 97.06 194 LEU A O 1
ATOM 1523 N N . THR A 1 195 ? 7.370 0.269 -9.521 1.00 97.38 195 THR A N 1
ATOM 1524 C CA . THR A 1 195 ? 8.671 0.927 -9.314 1.00 97.38 195 THR A CA 1
ATOM 1525 C C . THR A 1 195 ? 9.432 0.380 -8.109 1.00 97.38 195 THR A C 1
ATOM 1527 O O . THR A 1 195 ? 10.658 0.295 -8.153 1.00 97.38 195 THR A O 1
ATOM 1530 N N . GLY A 1 196 ? 8.732 -0.035 -7.052 1.00 96.94 196 GLY A N 1
ATOM 1531 C CA . GLY A 1 196 ? 9.315 -0.756 -5.925 1.00 96.94 196 GLY A CA 1
ATOM 1532 C C . GLY A 1 196 ? 9.832 -2.133 -6.337 1.00 96.94 196 GLY A C 1
ATOM 1533 O O . GLY A 1 196 ? 10.964 -2.481 -6.010 1.00 96.94 196 GLY A O 1
ATOM 1534 N N . TRP A 1 197 ? 9.057 -2.866 -7.138 1.00 97.81 197 TRP A N 1
ATOM 1535 C CA . TRP A 1 197 ? 9.460 -4.144 -7.718 1.00 97.81 197 TRP A CA 1
ATOM 1536 C C . TRP A 1 197 ? 10.707 -4.000 -8.598 1.00 97.81 197 TRP A C 1
ATOM 1538 O O . TRP A 1 197 ? 11.711 -4.674 -8.362 1.00 97.81 197 TRP A O 1
ATOM 1548 N N . LEU A 1 198 ? 10.700 -3.050 -9.537 1.00 97.94 198 LEU A N 1
ATOM 1549 C CA . LEU A 1 198 ? 11.868 -2.765 -10.370 1.00 97.94 198 LEU A CA 1
ATOM 1550 C C . LEU A 1 198 ? 13.062 -2.288 -9.536 1.00 97.94 198 LEU A C 1
ATOM 1552 O O . LEU A 1 198 ? 14.197 -2.606 -9.868 1.00 97.94 198 LEU A O 1
ATOM 1556 N N . SER A 1 199 ? 12.836 -1.579 -8.424 1.00 97.81 199 SER A N 1
ATOM 1557 C CA . SER A 1 199 ? 13.915 -1.197 -7.510 1.00 97.81 199 SER A CA 1
ATOM 1558 C C . SER A 1 199 ? 14.575 -2.403 -6.842 1.00 97.81 199 SER A C 1
ATOM 1560 O O . SER A 1 199 ? 15.741 -2.284 -6.471 1.00 97.81 199 SER A O 1
ATOM 1562 N N . PHE A 1 200 ? 13.877 -3.518 -6.622 1.00 98.00 200 PHE A N 1
ATOM 1563 C CA . PHE A 1 200 ? 14.496 -4.753 -6.133 1.00 98.00 200 PHE A CA 1
ATOM 1564 C C . PHE A 1 200 ? 15.286 -5.455 -7.236 1.00 98.00 200 PHE A C 1
ATOM 1566 O O . PHE A 1 200 ? 16.404 -5.902 -6.993 1.00 98.00 200 PHE A O 1
ATOM 1573 N N . MET A 1 201 ? 14.756 -5.475 -8.459 1.00 97.88 201 MET A N 1
ATOM 1574 C CA . MET A 1 201 ? 15.477 -6.018 -9.613 1.00 97.88 201 MET A CA 1
ATOM 1575 C C . MET A 1 201 ? 16.758 -5.235 -9.917 1.00 97.88 201 MET A C 1
ATOM 1577 O O . MET A 1 201 ? 17.811 -5.819 -10.140 1.00 97.88 201 MET A O 1
ATOM 1581 N N . ASP A 1 202 ? 16.702 -3.904 -9.832 1.00 97.56 202 ASP A N 1
ATOM 1582 C CA . ASP A 1 202 ? 17.869 -3.029 -9.989 1.00 97.56 202 ASP A CA 1
ATOM 1583 C C . ASP A 1 202 ? 18.942 -3.262 -8.910 1.00 97.56 202 ASP A C 1
ATOM 1585 O O . ASP A 1 202 ? 20.113 -2.946 -9.097 1.00 97.56 202 ASP A O 1
ATOM 1589 N N . GLN A 1 203 ? 18.556 -3.857 -7.779 1.00 96.88 203 GLN A N 1
ATOM 1590 C CA . GLN A 1 203 ? 19.464 -4.289 -6.715 1.00 96.88 203 GLN A CA 1
ATOM 1591 C C . GLN A 1 203 ? 20.023 -5.704 -6.924 1.00 96.88 203 GLN A C 1
ATOM 1593 O O . GLN A 1 203 ? 20.707 -6.214 -6.040 1.00 96.88 203 GLN A O 1
ATOM 1598 N N . GLY A 1 204 ? 19.752 -6.329 -8.072 1.00 96.25 204 GLY A N 1
ATOM 1599 C CA . GLY A 1 204 ? 20.281 -7.638 -8.451 1.00 96.25 204 GLY A CA 1
ATOM 1600 C C . GLY A 1 204 ? 19.364 -8.821 -8.140 1.00 96.25 204 GLY A C 1
ATOM 1601 O O . GLY A 1 204 ? 19.790 -9.960 -8.304 1.00 96.25 204 GLY A O 1
ATOM 1602 N N . MET A 1 205 ? 18.123 -8.592 -7.695 1.00 97.19 205 MET A N 1
ATOM 1603 C CA . MET A 1 205 ? 17.150 -9.679 -7.530 1.00 97.19 205 MET A CA 1
ATOM 1604 C C . MET A 1 205 ? 16.576 -10.108 -8.887 1.00 97.19 205 MET A C 1
ATOM 1606 O O . MET A 1 205 ? 16.328 -9.271 -9.756 1.00 97.19 205 MET A O 1
ATOM 1610 N N . ASP A 1 206 ? 16.294 -11.399 -9.061 1.00 97.00 206 ASP A N 1
ATOM 1611 C CA . ASP A 1 206 ? 15.510 -11.856 -10.208 1.00 97.00 206 ASP A CA 1
ATOM 1612 C C . ASP A 1 206 ? 14.055 -11.357 -10.119 1.00 97.00 206 ASP A C 1
ATOM 1614 O O . ASP A 1 206 ? 13.580 -10.923 -9.064 1.00 97.00 206 ASP A O 1
ATOM 1618 N N . ALA A 1 207 ? 13.338 -11.403 -11.242 1.00 97.06 207 ALA A N 1
ATOM 1619 C CA . ALA A 1 207 ? 11.996 -10.842 -11.354 1.00 97.06 207 ALA A CA 1
ATOM 1620 C C . ALA A 1 207 ? 10.995 -11.450 -10.351 1.00 97.06 207 ALA A C 1
ATOM 1622 O O . ALA A 1 207 ? 10.190 -10.708 -9.784 1.00 97.06 207 ALA A O 1
ATOM 1623 N N . GLU A 1 208 ? 11.040 -12.761 -10.109 1.00 97.62 208 GLU A N 1
ATOM 1624 C CA . GLU A 1 208 ? 10.083 -13.449 -9.234 1.00 97.62 208 GLU A CA 1
ATOM 1625 C C . GLU A 1 208 ? 10.405 -13.195 -7.761 1.00 97.62 208 GLU A C 1
ATOM 1627 O O . GLU A 1 208 ? 9.527 -12.782 -6.998 1.00 97.62 208 GLU A O 1
ATOM 1632 N N . SER A 1 209 ? 11.675 -13.325 -7.367 1.00 97.44 209 SER A N 1
ATOM 1633 C CA . SER A 1 209 ? 12.118 -12.998 -6.006 1.00 97.44 209 SER A CA 1
ATOM 1634 C C . SER A 1 209 ? 11.848 -11.532 -5.666 1.00 97.44 209 SER A C 1
ATOM 1636 O O . SER A 1 209 ? 11.400 -11.213 -4.560 1.00 97.44 209 SER A O 1
ATOM 1638 N N . ALA A 1 210 ? 12.074 -10.625 -6.620 1.00 97.62 210 ALA A N 1
ATOM 1639 C CA . ALA A 1 210 ? 11.764 -9.210 -6.470 1.00 97.62 210 ALA A CA 1
ATOM 1640 C C . ALA A 1 210 ? 10.254 -8.971 -6.299 1.00 97.62 210 ALA A C 1
ATOM 1642 O O . ALA A 1 210 ? 9.858 -8.138 -5.481 1.00 97.62 210 ALA A O 1
ATOM 1643 N N . ALA A 1 211 ? 9.405 -9.699 -7.033 1.00 96.44 211 ALA A N 1
ATOM 1644 C CA . ALA A 1 211 ? 7.952 -9.581 -6.924 1.00 96.44 211 ALA A CA 1
ATOM 1645 C C . ALA A 1 211 ? 7.458 -10.084 -5.560 1.00 96.44 211 ALA A C 1
ATOM 1647 O O . ALA A 1 211 ? 6.679 -9.404 -4.891 1.00 96.44 211 ALA A O 1
ATOM 1648 N N . MET A 1 212 ? 7.982 -11.218 -5.087 1.00 93.94 212 MET A N 1
ATOM 1649 C CA . MET A 1 212 ? 7.698 -11.740 -3.746 1.00 93.94 212 MET A CA 1
ATOM 1650 C C . MET A 1 212 ? 8.124 -10.767 -2.649 1.00 93.94 212 MET A C 1
ATOM 1652 O O . MET A 1 212 ? 7.364 -10.497 -1.718 1.00 93.94 212 MET A O 1
ATOM 1656 N N . ARG A 1 213 ? 9.310 -10.166 -2.785 1.00 94.12 213 ARG A N 1
ATOM 1657 C CA . ARG A 1 213 ? 9.784 -9.134 -1.858 1.00 94.12 213 ARG A CA 1
ATOM 1658 C C . ARG A 1 213 ? 8.893 -7.894 -1.877 1.00 94.12 213 ARG A C 1
ATOM 1660 O O . ARG A 1 213 ? 8.632 -7.307 -0.825 1.00 94.12 213 ARG A O 1
ATOM 1667 N N . MET A 1 214 ? 8.390 -7.518 -3.051 1.00 94.06 214 MET A N 1
ATOM 1668 C CA . MET A 1 214 ? 7.433 -6.426 -3.195 1.00 94.06 214 MET A CA 1
ATOM 1669 C C . MET A 1 214 ? 6.099 -6.740 -2.511 1.00 94.06 214 MET A C 1
ATOM 1671 O O . MET A 1 214 ? 5.528 -5.854 -1.881 1.00 94.06 214 MET A O 1
ATOM 1675 N N . LEU A 1 215 ? 5.626 -7.988 -2.546 1.00 90.12 215 LEU A N 1
ATOM 1676 C CA . LEU A 1 215 ? 4.436 -8.410 -1.798 1.00 90.12 215 LEU A CA 1
ATOM 1677 C C . LEU A 1 215 ? 4.658 -8.397 -0.280 1.00 90.12 215 LEU A C 1
ATOM 1679 O O . LEU A 1 215 ? 3.724 -8.113 0.464 1.00 90.12 215 LEU A O 1
ATOM 1683 N N . THR A 1 216 ? 5.884 -8.610 0.205 1.00 87.12 216 THR A N 1
ATOM 1684 C CA . THR A 1 216 ? 6.212 -8.326 1.612 1.00 87.12 216 THR A CA 1
ATOM 1685 C C . THR A 1 216 ? 6.114 -6.826 1.907 1.00 87.12 216 THR A C 1
ATOM 1687 O O . THR A 1 216 ? 5.599 -6.438 2.946 1.00 87.12 216 THR A O 1
ATOM 1690 N N . ALA A 1 217 ? 6.582 -5.957 1.009 1.00 88.44 217 ALA A N 1
ATOM 1691 C CA . ALA A 1 217 ? 6.531 -4.504 1.202 1.00 88.44 217 ALA A CA 1
ATOM 1692 C C . ALA A 1 217 ? 5.107 -3.922 1.123 1.00 88.44 217 ALA A C 1
ATOM 1694 O O . ALA A 1 217 ? 4.750 -3.034 1.897 1.00 88.44 217 ALA A O 1
ATOM 1695 N N . MET A 1 218 ? 4.311 -4.403 0.168 1.00 88.12 218 MET A N 1
ATOM 1696 C CA . MET A 1 218 ? 2.950 -3.957 -0.131 1.00 88.12 218 MET A CA 1
ATOM 1697 C C . MET A 1 218 ? 2.039 -5.178 -0.330 1.00 88.12 218 MET A C 1
ATOM 1699 O O . MET A 1 218 ? 1.792 -5.582 -1.471 1.00 88.12 218 MET A O 1
ATOM 1703 N N . PRO A 1 219 ? 1.528 -5.763 0.768 1.00 82.00 219 PRO A N 1
ATOM 1704 C CA . PRO A 1 219 ? 0.783 -7.014 0.711 1.00 82.00 219 PRO A CA 1
ATOM 1705 C C . PRO A 1 219 ? -0.494 -6.940 -0.117 1.00 82.00 219 PRO A C 1
ATOM 1707 O O . PRO A 1 219 ? -1.214 -5.934 -0.121 1.00 82.00 219 PRO A O 1
ATOM 1710 N N . ASP A 1 220 ? -0.815 -8.051 -0.776 1.00 79.50 220 ASP A N 1
ATOM 1711 C CA . ASP A 1 220 ? -2.066 -8.173 -1.504 1.00 79.50 220 ASP A CA 1
ATOM 1712 C C . ASP A 1 220 ? -3.245 -8.382 -0.541 1.00 79.50 220 ASP A C 1
ATOM 1714 O O . ASP A 1 220 ? -3.551 -9.489 -0.114 1.00 79.50 220 ASP A O 1
ATOM 1718 N N . MET A 1 221 ? -3.987 -7.303 -0.276 1.00 77.31 221 MET A N 1
ATOM 1719 C CA . MET A 1 221 ? -5.197 -7.295 0.567 1.00 77.31 221 MET A CA 1
ATOM 1720 C C . MET A 1 221 ? -6.338 -8.205 0.054 1.00 77.31 221 MET A C 1
ATOM 1722 O O . MET A 1 221 ? -7.417 -8.310 0.655 1.00 77.31 221 MET A O 1
ATOM 1726 N N . SER A 1 222 ? -6.135 -8.817 -1.109 1.00 75.75 222 SER A N 1
ATOM 1727 C CA . SER A 1 222 ? -6.892 -9.927 -1.663 1.00 75.75 222 SER A CA 1
ATOM 1728 C C . SER A 1 222 ? -6.951 -11.168 -0.804 1.00 75.75 222 SER A C 1
ATOM 1730 O O . SER A 1 222 ? -8.008 -11.824 -0.777 1.00 75.75 222 SER A O 1
ATOM 1732 N N . ASP A 1 223 ? -5.838 -11.454 -0.143 1.00 78.81 223 ASP A N 1
ATOM 1733 C CA . ASP A 1 223 ? -5.548 -12.750 0.424 1.00 78.81 223 ASP A CA 1
ATOM 1734 C C . ASP A 1 223 ? -6.208 -12.897 1.792 1.00 78.81 223 ASP A C 1
ATOM 1736 O O . ASP A 1 223 ? -5.630 -12.669 2.847 1.00 78.81 223 ASP A O 1
ATOM 1740 N N . LEU A 1 224 ? -7.508 -13.171 1.746 1.00 82.69 224 LEU A N 1
ATOM 1741 C CA . LEU A 1 224 ? -8.296 -13.536 2.910 1.00 82.69 224 LEU A CA 1
ATOM 1742 C C . LEU A 1 224 ? -8.894 -14.921 2.685 1.00 82.69 224 LEU A C 1
ATOM 1744 O O . LEU A 1 224 ? -9.455 -15.205 1.614 1.00 82.69 224 LEU A O 1
ATOM 1748 N N . THR A 1 225 ? -8.880 -15.731 3.734 1.00 86.19 225 THR A N 1
ATOM 1749 C CA . THR A 1 225 ? -9.625 -16.987 3.808 1.00 86.19 225 THR A CA 1
ATOM 1750 C C . THR A 1 225 ? -11.133 -16.742 3.685 1.00 86.19 225 THR A C 1
ATOM 1752 O O . THR A 1 225 ? -11.639 -15.620 3.814 1.00 86.19 225 THR A O 1
ATOM 1755 N N . MET A 1 226 ? -11.895 -17.805 3.426 1.00 79.56 226 MET A N 1
ATOM 1756 C CA . MET A 1 226 ? -13.355 -17.707 3.327 1.00 79.56 226 MET A CA 1
ATOM 1757 C C . MET A 1 226 ? -13.999 -17.214 4.629 1.00 79.56 226 MET A C 1
ATOM 1759 O O . MET A 1 226 ? -14.929 -16.409 4.572 1.00 79.56 226 MET A O 1
ATOM 1763 N N . TRP A 1 227 ? -13.475 -17.627 5.783 1.00 81.50 227 TRP A N 1
ATOM 1764 C CA . TRP A 1 227 ? -13.956 -17.197 7.098 1.00 81.50 227 TRP A CA 1
ATOM 1765 C C . TRP A 1 227 ? -13.644 -15.729 7.377 1.00 81.50 227 TRP A C 1
ATOM 1767 O O . TRP A 1 227 ? -14.521 -14.983 7.805 1.00 81.50 227 TRP A O 1
ATOM 1777 N N . GLU A 1 228 ? -12.441 -15.268 7.037 1.00 84.06 228 GLU A N 1
ATOM 1778 C CA . GLU A 1 228 ? -12.087 -13.851 7.144 1.00 84.06 228 GLU A CA 1
ATOM 1779 C C . GLU A 1 228 ? -12.965 -12.975 6.244 1.00 84.06 228 GLU A C 1
ATOM 1781 O O . GLU A 1 228 ? -13.427 -11.915 6.667 1.00 84.06 228 GLU A O 1
ATOM 1786 N N . LYS A 1 229 ? -13.251 -13.424 5.014 1.00 82.94 229 LYS A N 1
ATOM 1787 C CA . LYS A 1 229 ? -14.139 -12.713 4.079 1.00 82.94 229 LYS A CA 1
ATOM 1788 C C . LYS A 1 229 ? -15.584 -12.660 4.579 1.00 82.94 229 LYS A C 1
ATOM 1790 O O . LYS A 1 229 ? -16.210 -11.607 4.475 1.00 82.94 229 LYS A O 1
ATOM 1795 N N . LYS A 1 230 ? -16.119 -13.781 5.076 1.00 81.12 230 LYS A N 1
ATOM 1796 C CA . LYS A 1 230 ? -17.531 -13.917 5.480 1.00 81.12 230 LYS A CA 1
ATOM 1797 C C . LYS A 1 230 ? -17.822 -13.431 6.902 1.00 81.12 230 LYS A C 1
ATOM 1799 O O . LYS A 1 230 ? -18.966 -13.088 7.173 1.00 81.12 230 LYS A O 1
ATOM 1804 N N . GLY A 1 231 ? -16.825 -13.391 7.781 1.00 81.31 231 GLY A N 1
ATOM 1805 C CA . GLY A 1 231 ? -16.952 -12.972 9.176 1.00 81.31 231 GLY A CA 1
ATOM 1806 C C . GLY A 1 231 ? -16.198 -11.675 9.444 1.00 81.31 231 GLY A C 1
ATOM 1807 O O . GLY A 1 231 ? -16.786 -10.598 9.448 1.00 81.31 231 GLY A O 1
ATOM 1808 N N . PHE A 1 232 ? -14.881 -11.753 9.641 1.00 81.19 232 PHE A N 1
ATOM 1809 C CA . PHE A 1 232 ? -14.091 -10.636 10.171 1.00 81.19 232 PHE A CA 1
ATOM 1810 C C . PHE A 1 232 ? -14.104 -9.369 9.314 1.00 81.19 232 PHE A C 1
ATOM 1812 O O . PHE A 1 232 ? -14.294 -8.279 9.848 1.00 81.19 232 PHE A O 1
ATOM 1819 N N . ALA A 1 233 ? -13.996 -9.475 7.989 1.00 82.19 233 ALA A N 1
ATOM 1820 C CA . ALA A 1 233 ? -14.108 -8.316 7.099 1.00 82.19 233 ALA A CA 1
ATOM 1821 C C . ALA A 1 233 ? -15.493 -7.644 7.177 1.00 82.19 233 ALA A C 1
ATOM 1823 O O . ALA A 1 233 ? -15.621 -6.431 6.971 1.00 82.19 233 ALA A O 1
ATOM 1824 N N . ARG A 1 234 ? -16.516 -8.428 7.537 1.00 79.06 234 ARG A N 1
ATOM 1825 C CA . ARG A 1 234 ? -17.890 -7.996 7.806 1.00 79.06 234 ARG A CA 1
ATOM 1826 C C . ARG A 1 234 ? -18.151 -7.692 9.281 1.00 79.06 234 ARG A C 1
ATOM 1828 O O . ARG A 1 234 ? -19.287 -7.396 9.609 1.00 79.06 234 ARG A O 1
ATOM 1835 N N . LEU A 1 235 ? -17.148 -7.677 10.160 1.00 72.00 235 LEU A N 1
ATOM 1836 C CA . LEU A 1 235 ? -17.299 -7.305 11.579 1.00 72.00 235 LEU A CA 1
ATOM 1837 C C . LEU A 1 235 ? -16.330 -6.209 12.020 1.00 72.00 235 LEU A C 1
ATOM 1839 O O . LEU A 1 235 ? -16.680 -5.375 12.847 1.00 72.00 235 LEU A O 1
ATOM 1843 N N . PHE A 1 236 ? -15.169 -6.105 11.385 1.00 73.81 236 PHE A N 1
ATOM 1844 C CA . PHE A 1 236 ? -14.159 -5.111 11.714 1.00 73.81 236 PHE A CA 1
ATOM 1845 C C . PHE A 1 236 ? -13.963 -4.147 10.539 1.00 73.81 236 PHE A C 1
ATOM 1847 O O . PHE A 1 236 ? -13.738 -4.584 9.402 1.00 73.81 236 PHE A O 1
ATOM 1854 N N . PRO A 1 237 ? -14.100 -2.825 10.753 1.00 71.81 237 PRO A N 1
ATOM 1855 C CA . PRO A 1 237 ? -13.732 -1.859 9.728 1.00 71.81 237 PRO A CA 1
ATOM 1856 C C . PRO A 1 237 ? -12.251 -2.037 9.371 1.00 71.81 237 PRO A C 1
ATOM 1858 O O . PRO A 1 237 ? -11.431 -2.308 1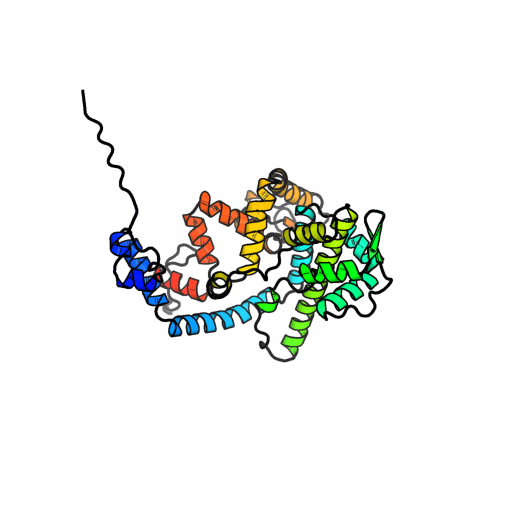0.238 1.00 71.81 237 PRO A O 1
ATOM 1861 N N . PHE A 1 238 ? -11.919 -1.933 8.081 1.00 76.94 238 PHE A N 1
ATOM 1862 C CA . PHE A 1 238 ? -10.546 -2.054 7.575 1.00 76.94 238 PHE A CA 1
ATOM 1863 C C . PHE A 1 238 ? -9.802 -3.342 7.975 1.00 76.94 238 PHE A C 1
ATOM 1865 O O . PHE A 1 238 ? -8.574 -3.365 7.968 1.00 76.94 238 PHE A O 1
ATOM 1872 N N . TYR A 1 239 ? -10.521 -4.436 8.262 1.00 81.56 239 TYR A N 1
ATOM 1873 C CA . TYR A 1 239 ? -9.922 -5.719 8.644 1.00 81.56 239 TYR A CA 1
ATOM 1874 C C . TYR A 1 239 ? -8.803 -6.169 7.704 1.00 81.56 239 TYR A C 1
ATOM 1876 O O . TYR A 1 239 ? -7.741 -6.566 8.169 1.00 81.56 239 TYR A O 1
ATOM 1884 N N . ARG A 1 240 ? -9.007 -6.062 6.383 1.00 84.50 240 ARG A N 1
ATOM 1885 C CA . ARG A 1 240 ? -7.978 -6.408 5.391 1.00 84.50 240 ARG A CA 1
ATOM 1886 C C . ARG A 1 240 ? -6.698 -5.624 5.639 1.00 84.50 240 ARG A C 1
ATOM 1888 O O . ARG A 1 240 ? -5.627 -6.214 5.710 1.00 84.50 240 ARG A O 1
ATOM 1895 N N . TRP A 1 241 ? -6.813 -4.310 5.793 1.00 78.56 241 TRP A N 1
ATOM 1896 C CA . TRP A 1 241 ? -5.668 -3.443 6.038 1.00 78.56 241 TRP A CA 1
ATOM 1897 C C . TRP A 1 241 ? -4.994 -3.776 7.375 1.00 78.56 241 TRP A C 1
ATOM 1899 O O . TRP A 1 241 ? -3.775 -3.923 7.384 1.00 78.56 241 TRP A O 1
ATOM 1909 N N . MET A 1 242 ? -5.755 -3.995 8.454 1.00 77.31 242 MET A N 1
ATOM 1910 C CA . MET A 1 242 ? -5.204 -4.367 9.767 1.00 77.31 242 MET A CA 1
ATOM 1911 C C . MET A 1 242 ? -4.492 -5.722 9.729 1.00 77.31 242 MET A C 1
ATOM 1913 O O . MET A 1 242 ? -3.363 -5.843 10.192 1.00 77.31 242 MET A O 1
ATOM 1917 N N . ARG A 1 243 ? -5.122 -6.742 9.136 1.00 80.56 243 ARG A N 1
ATOM 1918 C CA . ARG A 1 243 ? -4.576 -8.100 9.026 1.00 80.56 243 ARG A CA 1
ATOM 1919 C C . ARG A 1 243 ? -3.235 -8.113 8.304 1.00 80.56 243 ARG A C 1
ATOM 1921 O O . ARG A 1 243 ? -2.341 -8.850 8.711 1.00 80.56 243 ARG A O 1
ATOM 1928 N N . HIS A 1 244 ? -3.098 -7.321 7.246 1.00 78.00 244 HIS A N 1
ATOM 1929 C CA . HIS A 1 244 ? -1.871 -7.279 6.457 1.00 78.00 244 HIS A CA 1
ATOM 1930 C C . HIS A 1 244 ? -0.819 -6.383 7.106 1.00 78.00 244 HIS A C 1
ATOM 1932 O O . HIS A 1 244 ? 0.302 -6.827 7.318 1.00 78.00 244 HIS A O 1
ATOM 1938 N N . ASN A 1 245 ? -1.172 -5.151 7.476 1.00 74.06 245 ASN A N 1
ATOM 1939 C CA . ASN A 1 245 ? -0.201 -4.213 8.035 1.00 74.06 245 ASN A CA 1
ATOM 1940 C C . ASN A 1 245 ? 0.232 -4.589 9.448 1.00 74.06 245 ASN A C 1
ATOM 1942 O O . ASN A 1 245 ? 1.425 -4.583 9.728 1.00 74.06 245 ASN A O 1
ATOM 1946 N N . GLY A 1 246 ? -0.712 -4.966 10.311 1.00 68.69 246 GLY A N 1
ATOM 1947 C CA . GLY A 1 246 ? -0.427 -5.372 11.682 1.00 68.69 246 GLY A CA 1
ATOM 1948 C C . GLY A 1 246 ? 0.452 -6.616 11.726 1.00 68.69 246 GLY A C 1
ATOM 1949 O O . GLY A 1 246 ? 1.505 -6.592 12.351 1.00 68.69 246 GLY A O 1
ATOM 1950 N N . ALA A 1 247 ? 0.089 -7.678 10.999 1.00 68.31 247 ALA A N 1
ATOM 1951 C CA . ALA A 1 247 ? 0.879 -8.910 11.006 1.00 68.31 247 ALA A CA 1
ATOM 1952 C C . ALA A 1 247 ? 2.269 -8.723 10.381 1.00 68.31 247 ALA A C 1
ATOM 1954 O O . ALA A 1 247 ? 3.257 -9.210 10.922 1.00 68.31 247 ALA A O 1
ATOM 1955 N N . LEU A 1 248 ? 2.362 -7.998 9.265 1.00 70.31 248 LEU A N 1
ATOM 1956 C CA . LEU A 1 248 ? 3.640 -7.729 8.613 1.00 70.31 248 LEU A CA 1
ATOM 1957 C C . LEU A 1 248 ? 4.567 -6.915 9.526 1.00 70.31 248 LEU A C 1
ATOM 1959 O O . LEU A 1 248 ? 5.737 -7.248 9.699 1.00 70.31 248 LEU A O 1
ATOM 1963 N N . GLN A 1 249 ? 4.049 -5.859 10.148 1.00 67.75 249 GLN A N 1
ATOM 1964 C CA . GLN A 1 249 ? 4.863 -5.004 11.007 1.00 67.75 249 GLN A CA 1
ATOM 1965 C C . GLN A 1 249 ? 5.256 -5.709 12.303 1.00 67.75 249 GLN A C 1
ATOM 1967 O O . GLN A 1 249 ? 6.426 -5.656 12.683 1.00 67.75 249 GLN A O 1
ATOM 1972 N N . LEU A 1 250 ? 4.316 -6.423 12.924 1.00 64.25 250 LEU A N 1
ATOM 1973 C CA . LEU A 1 250 ? 4.524 -7.097 14.200 1.00 64.25 250 LEU A CA 1
ATOM 1974 C C . LEU A 1 250 ? 5.414 -8.335 14.081 1.00 64.25 250 LEU A C 1
ATOM 1976 O O . LEU A 1 250 ? 6.318 -8.513 14.890 1.00 64.25 250 LEU A O 1
ATOM 1980 N N . PHE A 1 251 ? 5.183 -9.180 13.077 1.00 65.50 251 PHE A N 1
ATOM 1981 C CA . PHE A 1 251 ? 5.854 -10.479 12.982 1.00 65.50 251 PHE A CA 1
ATOM 1982 C C . PHE A 1 251 ? 7.025 -10.498 12.003 1.00 65.50 251 PHE A C 1
ATOM 1984 O O . PHE A 1 251 ? 7.890 -11.361 12.122 1.00 65.50 251 PHE A O 1
ATOM 1991 N N . HIS A 1 252 ? 7.088 -9.566 11.048 1.00 67.81 252 HIS A N 1
ATOM 1992 C CA . HIS A 1 252 ? 8.183 -9.527 10.079 1.00 67.81 252 HIS A CA 1
ATOM 1993 C C . HIS A 1 252 ? 9.173 -8.401 10.378 1.00 67.81 252 HIS A C 1
ATOM 1995 O O . HIS A 1 252 ? 10.367 -8.652 10.519 1.00 67.81 252 HIS A O 1
ATOM 2001 N N . PHE A 1 253 ? 8.706 -7.158 10.510 1.00 71.94 253 PHE A N 1
ATOM 2002 C CA . PHE A 1 253 ? 9.621 -6.019 10.609 1.00 71.94 253 PHE A CA 1
ATOM 2003 C C . PHE A 1 253 ? 10.185 -5.784 12.007 1.00 71.94 253 PHE A C 1
ATOM 2005 O O . PHE A 1 253 ? 11.387 -5.544 12.122 1.00 71.94 253 PHE A O 1
ATOM 2012 N N . LEU A 1 254 ? 9.365 -5.860 13.059 1.00 68.75 254 LEU A N 1
ATOM 2013 C CA . LEU A 1 254 ? 9.839 -5.634 14.427 1.00 68.75 254 LEU A CA 1
ATOM 2014 C C . LEU A 1 254 ? 10.957 -6.604 14.848 1.00 68.75 254 LEU A C 1
ATOM 2016 O O . LEU A 1 254 ? 11.988 -6.116 15.315 1.00 68.75 254 LEU A O 1
ATOM 2020 N N . PRO A 1 255 ? 10.836 -7.931 14.638 1.00 75.75 255 PRO A N 1
ATOM 2021 C CA . PRO A 1 255 ? 11.889 -8.863 15.036 1.00 75.75 255 PRO A CA 1
ATOM 2022 C C . PRO A 1 255 ? 13.182 -8.674 14.236 1.00 75.75 255 PRO A C 1
ATOM 2024 O O . PRO A 1 255 ? 14.273 -8.844 14.768 1.00 75.75 255 PRO A O 1
ATOM 2027 N N . GLN A 1 256 ? 13.073 -8.294 12.959 1.00 74.25 256 GLN A N 1
ATOM 2028 C CA . GLN A 1 256 ? 14.232 -8.129 12.078 1.00 74.25 256 GLN A CA 1
ATOM 2029 C C . GLN A 1 256 ? 14.936 -6.779 12.255 1.00 74.25 256 GLN A C 1
ATOM 2031 O O . GLN A 1 256 ? 16.117 -6.652 11.937 1.00 74.25 256 GLN A O 1
ATOM 2036 N N . LYS A 1 257 ? 14.217 -5.746 12.712 1.00 73.38 257 LYS A N 1
ATOM 2037 C CA . LYS A 1 257 ? 14.728 -4.373 12.826 1.00 73.38 257 LYS A CA 1
ATOM 2038 C C . LYS A 1 257 ? 14.352 -3.729 14.171 1.00 73.38 257 LYS A C 1
ATOM 2040 O O . LYS A 1 257 ? 13.771 -2.642 14.178 1.00 73.38 257 LYS A O 1
ATOM 2045 N N . PRO A 1 258 ? 14.736 -4.312 15.322 1.00 71.44 258 PRO A N 1
ATOM 2046 C CA . PRO A 1 258 ? 14.414 -3.745 16.637 1.00 71.44 258 PRO A CA 1
ATOM 2047 C C . PRO A 1 258 ? 15.007 -2.339 16.829 1.00 71.44 258 PRO A C 1
ATOM 2049 O O . PRO A 1 258 ? 14.379 -1.460 17.420 1.00 71.44 258 PRO A O 1
ATOM 2052 N N . ALA A 1 259 ? 16.177 -2.078 16.236 1.00 74.81 259 ALA A N 1
ATOM 2053 C CA . ALA A 1 259 ? 16.810 -0.759 16.239 1.00 74.81 259 ALA A CA 1
ATOM 2054 C C . ALA A 1 259 ? 15.956 0.326 15.558 1.00 74.81 259 ALA A C 1
ATOM 2056 O O . ALA A 1 259 ? 16.051 1.497 15.919 1.00 74.81 259 ALA A O 1
ATOM 2057 N N . PHE A 1 260 ? 15.111 -0.049 14.593 1.00 69.25 260 PHE A N 1
ATOM 2058 C CA . PHE A 1 260 ? 14.195 0.883 13.944 1.00 69.25 260 PHE A CA 1
ATOM 2059 C C . PHE A 1 260 ? 13.062 1.299 14.891 1.00 69.25 260 PHE A C 1
ATOM 2061 O O . PHE A 1 260 ? 12.782 2.485 15.024 1.00 69.25 260 PHE A O 1
ATOM 2068 N N . ALA A 1 261 ? 12.458 0.355 15.618 1.00 68.12 261 ALA A N 1
ATOM 2069 C CA . ALA A 1 261 ? 11.443 0.684 16.621 1.00 68.12 261 ALA A CA 1
ATOM 2070 C C . ALA A 1 261 ? 12.012 1.607 17.712 1.00 68.12 261 ALA A C 1
ATOM 2072 O O . ALA A 1 261 ? 11.401 2.616 18.062 1.00 68.12 261 ALA A O 1
ATOM 2073 N N . ALA A 1 262 ? 13.235 1.325 18.169 1.00 73.38 262 ALA A N 1
ATOM 2074 C CA . ALA A 1 262 ? 13.946 2.161 19.135 1.00 73.38 262 ALA A CA 1
ATOM 2075 C C . ALA A 1 262 ? 14.351 3.543 18.581 1.00 73.38 262 ALA A C 1
ATOM 2077 O O . ALA A 1 262 ? 14.604 4.472 19.352 1.00 73.38 262 ALA A O 1
ATOM 2078 N N . SER A 1 263 ? 14.429 3.708 17.255 1.00 72.81 263 SER A N 1
ATOM 2079 C CA . SER A 1 263 ? 14.751 4.989 16.622 1.00 72.81 263 SER A CA 1
ATOM 2080 C C . SER A 1 263 ? 13.522 5.849 16.333 1.00 72.81 263 SER A C 1
ATOM 2082 O O . SER A 1 263 ? 13.691 7.044 16.100 1.00 72.81 263 SER A O 1
ATOM 2084 N N . LEU A 1 264 ? 12.298 5.313 16.424 1.00 70.88 264 LEU A N 1
ATOM 2085 C CA . LEU A 1 264 ? 11.066 6.073 16.184 1.00 70.88 264 LEU A CA 1
ATOM 2086 C C . LEU A 1 264 ? 10.967 7.352 17.045 1.00 70.88 264 LEU A C 1
ATOM 2088 O O . LEU A 1 264 ? 10.745 8.419 16.463 1.00 70.88 264 LEU A O 1
ATOM 2092 N N . PRO A 1 265 ? 11.220 7.336 18.374 1.00 73.62 265 PRO A N 1
ATOM 2093 C CA . PRO A 1 265 ? 11.240 8.567 19.174 1.00 73.62 265 PRO A CA 1
ATOM 2094 C C . PRO A 1 265 ? 12.321 9.558 18.724 1.00 73.62 265 PRO A C 1
ATOM 2096 O O . PRO A 1 265 ? 12.110 10.771 18.733 1.00 73.62 265 PRO A O 1
ATOM 2099 N N . LYS A 1 266 ? 13.479 9.053 18.277 1.00 76.25 266 LYS A N 1
ATOM 2100 C CA . LYS A 1 266 ? 14.579 9.887 17.769 1.00 76.25 266 LYS A CA 1
ATOM 2101 C C . LYS A 1 266 ? 14.215 10.537 16.436 1.00 76.25 266 LYS A C 1
ATOM 2103 O O . LYS A 1 266 ? 14.512 11.709 16.245 1.00 76.25 266 LYS A O 1
ATOM 2108 N N . LEU A 1 267 ? 13.531 9.815 15.548 1.00 70.69 267 LEU A N 1
ATOM 2109 C CA . LEU A 1 267 ? 13.022 10.341 14.281 1.00 70.69 267 LEU A CA 1
ATOM 2110 C C . LEU A 1 267 ? 11.960 11.422 14.506 1.00 70.69 267 LEU A C 1
ATOM 2112 O O . LEU A 1 267 ? 12.014 12.450 13.839 1.00 70.69 267 LEU A O 1
ATOM 2116 N N . LYS A 1 268 ? 11.054 11.239 15.479 1.00 77.12 268 LYS A N 1
ATOM 2117 C CA . LYS A 1 268 ? 10.111 12.287 15.917 1.00 77.12 268 LYS A CA 1
ATOM 2118 C C . LYS A 1 268 ? 10.865 13.539 16.360 1.00 77.12 268 LYS A C 1
ATOM 2120 O O . LYS A 1 268 ? 10.611 14.621 15.842 1.00 77.12 268 LYS A O 1
ATOM 2125 N N . ASN A 1 269 ? 11.827 13.384 17.268 1.00 78.75 269 ASN A N 1
ATOM 2126 C CA . ASN A 1 269 ? 12.612 14.506 17.782 1.00 78.75 269 ASN A CA 1
ATOM 2127 C C . ASN A 1 269 ? 13.441 15.194 16.691 1.00 78.75 269 ASN A C 1
ATOM 2129 O O . ASN A 1 269 ? 13.553 16.414 16.704 1.00 78.75 269 ASN A O 1
ATOM 2133 N N . LEU A 1 270 ? 13.988 14.441 15.734 1.00 75.88 270 LEU A N 1
ATOM 2134 C CA . LEU A 1 270 ? 14.705 14.995 14.587 1.00 75.88 270 LEU A CA 1
ATOM 2135 C C . LEU A 1 270 ? 13.764 15.769 13.659 1.00 75.88 270 LEU A C 1
ATOM 2137 O O . LEU A 1 270 ? 14.101 16.872 13.245 1.00 75.88 270 LEU A O 1
ATOM 2141 N N . ALA A 1 271 ? 12.589 15.216 13.350 1.00 75.62 271 ALA A N 1
ATOM 2142 C CA . ALA A 1 271 ? 11.593 15.875 12.511 1.00 75.62 271 ALA A CA 1
ATOM 2143 C C . ALA A 1 271 ? 11.105 17.188 13.140 1.00 75.62 271 ALA A C 1
ATOM 2145 O O . ALA A 1 271 ? 10.990 18.190 12.444 1.00 75.62 271 ALA A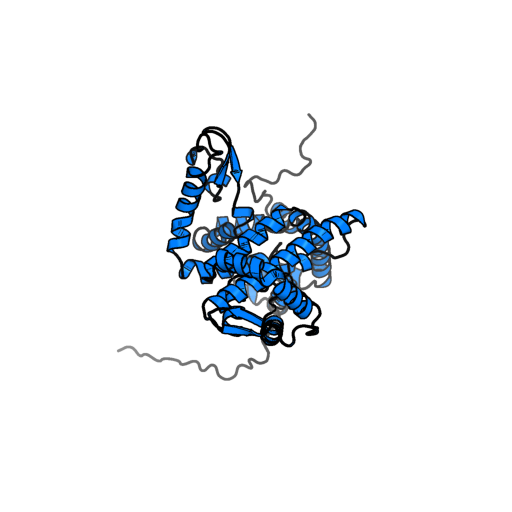 O 1
ATOM 2146 N N . GLU A 1 272 ? 10.876 17.206 14.455 1.00 79.81 272 GLU A N 1
ATOM 2147 C CA . GLU A 1 272 ? 10.541 18.431 15.190 1.00 79.81 272 GLU A CA 1
ATOM 2148 C C . GLU A 1 272 ? 11.752 19.379 15.314 1.00 79.81 272 GLU A C 1
ATOM 2150 O O . GLU A 1 272 ? 11.598 20.592 15.258 1.00 79.81 272 GLU A O 1
ATOM 2155 N N . GLY A 1 273 ? 12.977 18.868 15.451 1.00 75.56 273 GLY A N 1
ATOM 2156 C CA . GLY A 1 273 ? 14.181 19.698 15.584 1.00 75.56 273 GLY A CA 1
ATOM 2157 C C . GLY A 1 273 ? 14.642 20.355 14.279 1.00 75.56 273 GLY A C 1
ATOM 2158 O O . GLY A 1 273 ? 15.171 21.461 14.301 1.00 75.56 273 GLY A O 1
ATOM 2159 N N . ALA A 1 274 ? 14.434 19.692 13.140 1.00 72.25 274 ALA A N 1
ATOM 2160 C CA . ALA A 1 274 ? 14.855 20.161 11.819 1.00 72.25 274 ALA A CA 1
ATOM 2161 C C . ALA A 1 274 ? 13.797 21.018 11.106 1.00 72.25 274 ALA A C 1
ATOM 2163 O O . ALA A 1 274 ? 14.019 21.472 9.983 1.00 72.25 274 ALA A O 1
ATOM 2164 N N . ASN A 1 275 ? 12.627 21.208 11.715 1.00 74.56 275 ASN A N 1
ATOM 2165 C CA . ASN A 1 275 ? 11.507 21.867 11.067 1.00 74.56 275 ASN A CA 1
ATOM 2166 C C . ASN A 1 275 ? 11.589 23.400 11.217 1.00 74.56 275 ASN A C 1
ATOM 2168 O O . ASN A 1 275 ? 11.402 23.921 12.319 1.00 74.56 275 ASN A O 1
ATOM 2172 N N . PRO A 1 276 ? 11.780 24.143 10.109 1.00 74.00 276 PRO A N 1
ATOM 2173 C CA . PRO A 1 276 ? 11.951 25.595 10.143 1.00 74.00 276 PRO A CA 1
ATOM 2174 C C . PRO A 1 276 ? 10.673 26.353 10.539 1.00 74.00 276 PRO A C 1
ATOM 2176 O O . PRO A 1 276 ? 10.733 27.535 10.869 1.00 74.00 276 PRO A O 1
ATOM 2179 N N . PHE A 1 277 ? 9.511 25.695 10.518 1.00 76.25 277 PHE A N 1
ATOM 2180 C CA . PHE A 1 277 ? 8.223 26.289 10.881 1.00 76.25 277 PHE A CA 1
ATOM 2181 C C . PHE A 1 277 ? 7.916 26.204 12.385 1.00 76.25 277 PHE A C 1
ATOM 2183 O O . PHE A 1 277 ? 6.884 26.712 12.837 1.00 76.25 277 PHE A O 1
ATOM 2190 N N . LEU A 1 278 ? 8.795 25.580 13.176 1.00 81.56 278 LEU A N 1
ATOM 2191 C CA . LEU A 1 278 ? 8.676 25.529 14.629 1.00 81.56 278 LEU A CA 1
ATOM 2192 C C . LEU A 1 278 ? 9.46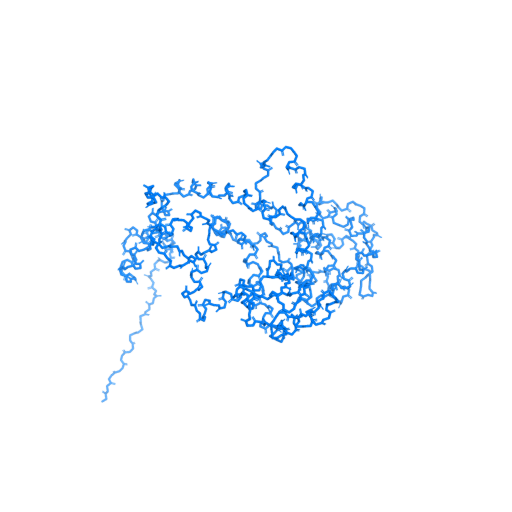5 26.659 15.284 1.00 81.56 278 LEU A C 1
ATOM 2194 O O . LEU A 1 278 ? 10.687 26.721 15.214 1.00 81.56 278 LEU A O 1
ATOM 2198 N N . LYS A 1 279 ? 8.749 27.521 16.010 1.00 80.69 279 LYS A N 1
ATOM 2199 C CA . LYS A 1 279 ? 9.337 28.571 16.860 1.00 80.69 279 LYS A CA 1
ATOM 2200 C C . LYS A 1 279 ? 9.573 28.089 18.298 1.00 80.69 279 LYS A C 1
ATOM 2202 O O . LYS A 1 279 ? 10.028 28.843 19.153 1.00 80.69 279 LYS A O 1
ATOM 2207 N N . GLY A 1 280 ? 9.228 26.834 18.580 1.00 80.56 280 GLY A N 1
ATOM 2208 C CA . GLY A 1 280 ? 9.452 26.156 19.849 1.00 80.56 280 GLY A CA 1
ATOM 2209 C C . GLY A 1 280 ? 8.643 24.866 19.936 1.00 80.56 280 GLY A C 1
ATOM 2210 O O . GLY A 1 280 ? 7.538 24.792 19.405 1.00 80.56 280 GLY A O 1
ATOM 2211 N N . LYS A 1 281 ? 9.200 23.858 20.611 1.00 83.31 281 LYS A N 1
ATOM 2212 C CA . LYS A 1 281 ? 8.527 22.586 20.885 1.00 83.31 281 LYS A CA 1
ATOM 2213 C C . LYS A 1 281 ? 7.679 22.718 22.150 1.00 83.31 281 LYS A C 1
ATOM 2215 O O . LYS A 1 281 ? 8.191 23.169 23.176 1.00 83.31 281 LYS A O 1
ATOM 2220 N N . VAL A 1 282 ? 6.411 22.316 22.084 1.00 84.06 282 VAL A N 1
ATOM 2221 C CA . VAL A 1 282 ? 5.577 22.126 23.281 1.00 84.06 282 VAL A CA 1
ATOM 2222 C C . VAL A 1 282 ? 6.174 20.959 24.085 1.00 84.06 282 VAL A C 1
ATOM 2224 O O . VAL A 1 282 ? 6.307 19.876 23.496 1.00 84.06 282 VAL A O 1
ATOM 2227 N N . PRO A 1 283 ? 6.559 21.149 25.368 1.00 85.19 283 PRO A N 1
ATOM 2228 C CA . PRO A 1 283 ? 7.059 20.074 26.230 1.00 85.19 283 PRO A CA 1
ATOM 2229 C C . PRO A 1 283 ? 6.111 18.875 26.233 1.00 85.19 283 PRO A C 1
ATOM 2231 O O . PRO A 1 283 ? 4.895 19.057 26.229 1.00 85.19 283 PRO A O 1
ATOM 2234 N N . GLU A 1 284 ? 6.652 17.658 26.186 1.00 82.62 284 GLU A N 1
ATOM 2235 C CA . GLU A 1 284 ? 5.845 16.447 25.986 1.00 82.62 284 GLU A CA 1
ATOM 2236 C C . GLU A 1 284 ? 4.835 16.257 27.124 1.00 82.62 284 GLU A C 1
ATOM 2238 O O . GLU A 1 284 ? 3.692 15.889 26.882 1.00 82.62 284 GLU A O 1
ATOM 2243 N N . GLU A 1 285 ? 5.222 16.618 28.346 1.00 85.38 285 GLU A N 1
ATOM 2244 C CA . GLU A 1 285 ? 4.459 16.417 29.578 1.00 85.38 285 GLU A CA 1
ATOM 2245 C C . GLU A 1 285 ? 3.166 17.240 29.611 1.00 85.38 285 GLU A C 1
ATOM 2247 O O . GLU A 1 285 ? 2.184 16.833 30.231 1.00 85.38 285 GLU A O 1
ATOM 2252 N N . ILE A 1 286 ? 3.156 18.393 28.931 1.00 86.56 286 ILE A N 1
ATOM 2253 C CA . ILE A 1 286 ? 1.991 19.286 28.869 1.00 86.56 286 ILE A CA 1
ATOM 2254 C C . ILE A 1 286 ? 1.137 19.058 27.620 1.00 86.56 286 ILE A C 1
ATOM 2256 O O . ILE A 1 286 ? 0.071 19.663 27.483 1.00 86.56 286 ILE A O 1
ATOM 2260 N N . ARG A 1 287 ? 1.585 18.205 26.690 1.00 85.62 287 ARG A N 1
ATOM 2261 C CA . ARG A 1 287 ? 0.764 17.839 25.534 1.00 85.62 287 ARG A CA 1
ATOM 2262 C C . ARG A 1 287 ? -0.452 17.042 26.011 1.00 85.62 287 ARG A C 1
ATOM 2264 O O . ARG A 1 287 ? -0.353 16.306 26.990 1.00 85.62 287 ARG A O 1
ATOM 2271 N N . PRO A 1 288 ? -1.602 17.126 25.326 1.00 82.31 288 PRO A N 1
ATOM 2272 C CA . PRO A 1 288 ? -2.721 16.234 25.599 1.00 82.31 288 PRO A CA 1
ATOM 2273 C C . PRO A 1 288 ? -2.280 14.767 25.594 1.00 82.31 288 PRO A C 1
ATOM 2275 O O . PRO A 1 288 ? -1.491 14.370 24.742 1.00 82.31 288 PRO A O 1
ATOM 2278 N N . ARG A 1 289 ? -2.831 13.947 26.495 1.00 76.94 289 ARG A N 1
ATOM 2279 C CA . ARG A 1 289 ? -2.434 12.538 26.670 1.00 76.94 289 ARG A CA 1
ATOM 2280 C C . ARG A 1 289 ? -2.404 11.736 25.361 1.00 76.94 289 ARG A C 1
ATOM 2282 O O . ARG A 1 289 ? -1.457 11.000 25.121 1.00 76.94 289 ARG A O 1
ATOM 2289 N N . TRP A 1 290 ? -3.371 11.954 24.468 1.00 72.31 290 TRP A N 1
ATOM 2290 C CA . TRP A 1 290 ? -3.381 11.314 23.148 1.00 72.31 290 TRP A CA 1
ATOM 2291 C C . TRP A 1 290 ? -2.149 11.668 22.297 1.00 72.31 290 TRP A C 1
ATOM 2293 O O . TRP A 1 290 ? -1.659 10.813 21.582 1.00 72.31 290 TRP A O 1
ATOM 2303 N N . GLN A 1 291 ? -1.591 12.880 22.396 1.00 80.81 291 GLN A N 1
ATOM 2304 C CA . GLN A 1 291 ? -0.357 13.264 21.690 1.00 80.81 291 GLN A CA 1
ATOM 2305 C C . GLN A 1 291 ? 0.909 12.665 22.301 1.00 80.81 291 GLN A C 1
ATOM 2307 O O . GLN A 1 291 ? 1.915 12.577 21.606 1.00 80.81 291 GLN A O 1
ATOM 2312 N N . GLN A 1 292 ? 0.875 12.328 23.590 1.00 77.19 292 GLN A N 1
ATOM 2313 C CA . GLN A 1 292 ? 1.993 11.675 24.273 1.00 77.19 292 GLN A CA 1
ATOM 2314 C C . GLN A 1 292 ? 2.029 10.184 23.924 1.00 77.19 292 GLN A C 1
ATOM 2316 O O . GLN A 1 292 ? 3.089 9.614 23.678 1.00 77.19 292 GLN A O 1
ATOM 2321 N N . GLU A 1 293 ? 0.849 9.561 23.884 1.00 67.44 293 GLU A N 1
ATOM 2322 C CA . GLU A 1 293 ? 0.673 8.136 23.589 1.00 67.44 293 GLU A CA 1
ATOM 2323 C C . GLU A 1 293 ? 0.803 7.825 22.091 1.00 67.44 293 GLU A C 1
ATOM 2325 O O . GLU A 1 293 ? 1.230 6.737 21.706 1.00 67.44 293 GLU A O 1
ATOM 2330 N N . GLN A 1 294 ? 0.455 8.782 21.234 1.00 67.69 294 GLN A N 1
ATOM 2331 C CA . GLN A 1 294 ? 0.525 8.656 19.783 1.00 67.69 294 GLN A CA 1
ATOM 2332 C C . GLN A 1 294 ? 1.769 9.393 19.312 1.00 67.69 294 GLN A C 1
ATOM 2334 O O . GLN A 1 294 ? 2.073 10.451 19.837 1.00 67.69 294 GLN A O 1
ATOM 2339 N N . MET A 1 295 ? 2.507 8.870 18.330 1.00 73.81 295 MET A N 1
ATOM 2340 C CA . MET A 1 295 ? 3.762 9.443 17.800 1.00 73.81 295 MET A CA 1
ATOM 2341 C C . MET A 1 295 ? 3.573 10.807 17.092 1.00 73.81 295 MET A C 1
ATOM 2343 O O . MET A 1 295 ? 3.979 10.992 15.949 1.00 73.81 295 MET A O 1
ATOM 2347 N N . ALA A 1 296 ? 2.923 11.764 17.745 1.00 82.31 296 ALA A N 1
ATOM 2348 C CA . ALA A 1 296 ? 2.419 13.011 17.218 1.00 82.31 296 ALA A CA 1
ATOM 2349 C C . ALA A 1 296 ? 3.580 13.992 17.021 1.00 82.31 296 ALA A C 1
ATOM 2351 O O . ALA A 1 296 ? 4.257 14.377 17.973 1.00 82.31 296 ALA A O 1
ATOM 2352 N N . ILE A 1 297 ? 3.833 14.370 15.772 1.00 83.00 297 ILE A N 1
ATOM 2353 C CA . ILE A 1 297 ? 4.934 15.249 15.378 1.00 83.00 297 ILE A CA 1
ATOM 2354 C C . ILE A 1 297 ? 4.389 16.670 15.302 1.00 83.00 297 ILE A C 1
ATOM 2356 O O . ILE A 1 297 ? 3.511 16.953 14.487 1.00 83.00 297 ILE A O 1
ATOM 2360 N N . GLN A 1 298 ? 4.906 17.585 16.116 1.00 84.31 298 GLN A N 1
ATOM 2361 C CA . GLN A 1 298 ? 4.577 19.000 15.966 1.00 84.31 298 GLN A CA 1
ATOM 2362 C C . GLN A 1 298 ? 5.167 19.513 14.641 1.00 84.31 298 GLN A C 1
ATOM 2364 O O . GLN A 1 298 ? 6.360 19.373 14.390 1.00 84.31 298 GLN A O 1
ATOM 2369 N N . ILE A 1 299 ? 4.337 20.078 13.765 1.00 84.44 299 ILE A N 1
ATOM 2370 C CA . ILE A 1 299 ? 4.756 20.563 12.439 1.00 84.44 299 ILE A CA 1
ATOM 2371 C C . ILE A 1 299 ? 4.767 22.089 12.328 1.00 84.44 299 ILE A C 1
ATOM 2373 O O . ILE A 1 299 ? 5.372 22.627 11.405 1.00 84.44 299 ILE A O 1
ATOM 2377 N N . SER A 1 300 ? 4.144 22.804 13.262 1.00 84.44 300 SER A N 1
ATOM 2378 C CA . SER A 1 300 ? 4.302 24.254 13.395 1.00 84.44 300 SER A CA 1
ATOM 2379 C C . SER A 1 300 ? 3.889 24.728 14.789 1.00 84.44 300 SER A C 1
ATOM 2381 O O . SER A 1 300 ? 3.300 23.974 15.568 1.00 84.44 300 SER A O 1
ATOM 2383 N N . GLY A 1 301 ? 4.210 25.979 15.122 1.00 84.44 301 GLY A N 1
ATOM 2384 C CA . GLY A 1 301 ? 3.746 26.629 16.349 1.00 84.44 301 GLY A CA 1
ATOM 2385 C C . GLY A 1 301 ? 4.858 27.087 17.289 1.00 84.44 301 GLY A C 1
ATOM 2386 O O . GLY A 1 301 ? 5.999 27.308 16.882 1.00 84.44 301 GLY A O 1
ATOM 2387 N N . THR A 1 302 ? 4.484 27.278 18.550 1.00 83.88 302 THR A N 1
ATOM 2388 C CA . THR A 1 302 ? 5.293 27.818 19.644 1.00 83.88 302 THR A CA 1
ATOM 2389 C C . THR A 1 302 ? 5.415 26.806 20.791 1.00 83.88 302 THR A C 1
ATOM 2391 O O . THR A 1 302 ? 4.915 25.686 20.721 1.00 83.88 302 THR A O 1
ATOM 2394 N N . LYS A 1 303 ? 6.051 27.214 21.898 1.00 82.94 303 LYS A N 1
ATOM 2395 C CA . LYS A 1 303 ? 6.159 26.404 23.125 1.00 82.94 303 LYS A CA 1
ATOM 2396 C C . LYS A 1 303 ? 4.822 26.165 23.846 1.00 82.94 303 LYS A C 1
ATOM 2398 O O . LYS A 1 303 ? 4.790 25.352 24.762 1.00 82.94 303 LYS A O 1
ATOM 2403 N N . LYS A 1 304 ? 3.752 26.887 23.485 1.00 80.25 304 LYS A N 1
ATOM 2404 C CA . LYS A 1 304 ? 2.437 26.803 24.150 1.00 80.25 304 LYS A CA 1
ATOM 2405 C C . LYS A 1 304 ? 1.350 26.185 23.277 1.00 80.25 304 LYS A C 1
ATOM 2407 O O . LYS A 1 304 ? 0.438 25.557 23.796 1.00 80.25 304 LYS A O 1
ATOM 2412 N N . GLU A 1 305 ? 1.446 26.364 21.967 1.00 79.69 305 GLU A N 1
ATOM 2413 C CA . GLU A 1 305 ? 0.426 25.943 21.010 1.00 79.69 305 GLU A CA 1
ATOM 2414 C C . GLU A 1 305 ? 1.076 25.572 19.683 1.00 79.69 305 GLU A C 1
ATOM 2416 O O . GLU A 1 305 ? 2.115 26.122 19.318 1.00 79.69 305 GLU A O 1
ATOM 2421 N N . GLY A 1 306 ? 0.470 24.658 18.935 1.00 80.25 306 GLY A N 1
ATOM 2422 C CA . GLY A 1 306 ? 1.017 24.270 17.649 1.00 80.25 306 GLY A CA 1
ATOM 2423 C C . GLY A 1 306 ? 0.133 23.320 16.874 1.00 80.25 306 GLY A C 1
ATOM 2424 O O . GLY A 1 306 ? -0.777 22.693 17.416 1.00 80.25 306 GLY A O 1
ATOM 2425 N N . LEU A 1 307 ? 0.426 23.228 15.581 1.00 81.19 307 LEU A N 1
ATOM 2426 C CA . LEU A 1 307 ? -0.181 22.233 14.722 1.00 81.19 307 LEU A CA 1
ATOM 2427 C C . LEU A 1 307 ? 0.606 20.939 14.867 1.00 81.19 307 LEU A C 1
ATOM 2429 O O . LEU A 1 307 ? 1.816 20.902 14.630 1.00 81.19 307 LEU A O 1
ATOM 2433 N N . THR A 1 308 ? -0.099 19.875 15.218 1.00 81.38 308 THR A N 1
ATOM 2434 C CA . THR A 1 308 ? 0.481 18.546 15.358 1.00 81.38 308 THR A CA 1
ATOM 2435 C C . THR A 1 308 ? -0.007 17.669 14.219 1.00 81.38 308 THR A C 1
ATOM 2437 O O . THR A 1 308 ? -1.206 17.520 13.992 1.00 81.38 308 THR A O 1
ATOM 2440 N N . PHE A 1 309 ? 0.934 17.084 13.493 1.00 77.31 309 PHE A N 1
ATOM 2441 C CA . PHE A 1 309 ? 0.673 15.998 12.572 1.00 77.31 309 PHE A CA 1
ATOM 2442 C C . PHE A 1 309 ? 0.664 14.692 13.358 1.00 77.31 309 PHE A C 1
ATOM 2444 O O . PHE A 1 309 ? 1.547 14.447 14.175 1.00 77.31 309 PHE A O 1
ATOM 2451 N N . LEU A 1 310 ? -0.326 13.843 13.107 1.00 73.25 310 LEU A N 1
ATOM 2452 C CA . LEU A 1 310 ? -0.376 12.485 13.634 1.00 73.25 310 LEU A CA 1
ATOM 2453 C C . LEU A 1 310 ? 0.028 11.519 12.517 1.00 73.25 310 LEU A C 1
ATOM 2455 O O . LEU A 1 310 ? -0.840 11.103 11.736 1.00 73.25 310 LEU A O 1
ATOM 2459 N N . PRO A 1 311 ? 1.309 11.100 12.461 1.00 63.03 311 PRO A N 1
ATOM 2460 C CA . PRO A 1 311 ? 1.752 10.071 11.533 1.00 63.03 311 PRO A CA 1
ATOM 2461 C C . PRO A 1 311 ? 0.975 8.781 11.724 1.00 63.03 311 PRO A C 1
ATOM 2463 O O . PRO A 1 311 ? 0.891 8.008 10.792 1.00 63.03 311 PRO A O 1
ATOM 2466 N N . GLN A 1 312 ? 0.393 8.554 12.905 1.00 59.34 312 GLN A N 1
ATOM 2467 C CA . GLN A 1 312 ? -0.461 7.418 13.232 1.00 59.34 312 GLN A CA 1
ATOM 2468 C C . GLN A 1 312 ? -1.600 7.206 12.232 1.00 59.34 312 GLN A C 1
ATOM 2470 O O . GLN A 1 312 ? -1.883 6.077 11.854 1.00 59.34 312 GLN A O 1
ATOM 2475 N N . SER A 1 313 ? -2.233 8.279 11.749 1.00 52.75 313 SER A N 1
ATOM 2476 C CA . SER A 1 313 ? -3.257 8.133 10.710 1.00 52.75 313 SER A CA 1
ATOM 2477 C C . SER A 1 313 ? -2.685 7.513 9.426 1.00 52.75 313 SER A C 1
ATOM 2479 O O . SER A 1 313 ? -3.449 7.042 8.579 1.00 52.75 313 SER A O 1
ATOM 2481 N N . TRP A 1 314 ? -1.353 7.557 9.266 1.00 49.44 314 TRP A N 1
ATOM 2482 C CA . TRP A 1 314 ? -0.585 7.162 8.089 1.00 49.44 314 TRP A CA 1
ATOM 2483 C C . TRP A 1 314 ? 0.413 6.013 8.310 1.00 49.44 314 TRP A C 1
ATOM 2485 O O . TRP A 1 314 ? 0.968 5.493 7.344 1.00 49.44 314 TRP A O 1
ATOM 2495 N N . LEU A 1 315 ? 0.626 5.599 9.557 1.00 57.44 315 LEU A N 1
ATOM 2496 C CA . LEU A 1 315 ? 1.566 4.573 9.972 1.00 57.44 315 LEU A CA 1
ATOM 2497 C C . LEU A 1 315 ? 0.833 3.568 10.873 1.00 57.44 315 LEU A C 1
ATOM 2499 O O . LEU A 1 315 ? 0.341 3.980 11.921 1.00 57.44 315 LEU A O 1
ATOM 2503 N N . PRO A 1 316 ? 0.810 2.264 10.543 1.00 51.81 316 PRO A N 1
ATOM 2504 C CA . PRO A 1 316 ? 0.060 1.234 11.290 1.00 51.81 316 PRO A CA 1
ATOM 2505 C C . PRO A 1 316 ? 0.615 0.889 12.691 1.00 51.81 316 PRO A C 1
ATOM 2507 O O . PRO A 1 316 ? 0.331 -0.173 13.246 1.00 51.81 316 PRO A O 1
ATOM 2510 N N . PHE A 1 317 ? 1.442 1.762 13.274 1.00 52.25 317 PHE A N 1
ATOM 2511 C CA . PHE A 1 317 ? 2.193 1.475 14.494 1.00 52.25 317 PHE A CA 1
ATOM 2512 C C . PHE A 1 317 ? 1.341 1.473 15.766 1.00 52.25 317 PHE A C 1
ATOM 2514 O O . PHE A 1 317 ? 1.703 0.765 16.699 1.00 52.25 317 PHE A O 1
ATOM 2521 N N . GLU A 1 318 ? 0.232 2.219 15.850 1.00 52.41 318 GLU A N 1
ATOM 2522 C CA . GLU A 1 318 ? -0.582 2.174 17.077 1.00 52.41 318 GLU A CA 1
ATOM 2523 C C . GLU A 1 318 ? -1.412 0.896 17.159 1.00 52.41 318 GLU A C 1
ATOM 2525 O O . GLU A 1 318 ? -1.450 0.306 18.234 1.00 52.41 318 GLU A O 1
ATOM 2530 N N . GLU A 1 319 ? -1.999 0.394 16.060 1.00 53.28 319 GLU A N 1
ATOM 2531 C CA . GLU A 1 319 ? -2.625 -0.928 16.138 1.00 53.28 319 GLU A CA 1
ATOM 2532 C C . GLU A 1 319 ? -1.578 -1.962 16.565 1.00 53.28 319 GLU A C 1
ATOM 2534 O O . GLU A 1 319 ? -1.818 -2.703 17.511 1.00 53.28 319 GLU A O 1
ATOM 2539 N N . MET A 1 320 ? -0.376 -1.940 15.984 1.00 54.03 320 MET A N 1
ATOM 2540 C CA . MET A 1 320 ? 0.741 -2.802 16.396 1.00 54.03 320 MET A CA 1
ATOM 2541 C C . MET A 1 320 ? 1.080 -2.694 17.898 1.00 54.03 320 MET A C 1
ATOM 2543 O O . MET A 1 320 ? 1.215 -3.721 18.562 1.00 54.03 320 MET A O 1
ATOM 2547 N N . LEU A 1 321 ? 1.191 -1.481 18.453 1.00 52.78 321 LEU A N 1
ATOM 2548 C CA . LEU A 1 321 ? 1.451 -1.265 19.885 1.00 52.78 321 LEU A CA 1
ATOM 2549 C C . LEU A 1 321 ? 0.264 -1.687 20.763 1.00 52.78 321 LEU A C 1
ATOM 2551 O O . LEU A 1 321 ? 0.470 -2.253 21.832 1.00 52.78 321 LEU A O 1
ATOM 2555 N N . SER A 1 322 ? -0.971 -1.492 20.299 1.00 54.16 322 SER A N 1
ATOM 2556 C CA . SER A 1 322 ? -2.171 -1.972 20.990 1.00 54.16 322 SER A CA 1
ATOM 2557 C C . SER A 1 322 ? -2.258 -3.502 20.992 1.00 54.16 322 SER A C 1
ATOM 2559 O O . SER A 1 322 ? -2.651 -4.082 21.994 1.00 54.16 322 SER A O 1
ATOM 2561 N N . TRP A 1 323 ? -1.811 -4.173 19.924 1.00 49.81 323 TRP A N 1
ATOM 2562 C CA . TRP A 1 323 ? -1.734 -5.635 19.859 1.00 49.81 323 TRP A CA 1
ATOM 2563 C C . TRP A 1 323 ? -0.624 -6.194 20.760 1.00 49.81 323 TRP A C 1
ATOM 2565 O O . TRP A 1 323 ? -0.825 -7.229 21.387 1.00 49.81 323 TRP A O 1
ATOM 2575 N N . LEU A 1 324 ? 0.508 -5.495 20.906 1.00 47.94 324 LEU A N 1
ATOM 2576 C CA . LEU A 1 324 ? 1.488 -5.784 21.967 1.00 47.94 324 LEU A CA 1
ATOM 2577 C C . LEU A 1 324 ? 0.889 -5.561 23.366 1.00 47.94 324 LEU A C 1
ATOM 2579 O O . LEU A 1 324 ? 1.173 -6.317 24.294 1.00 47.94 324 LEU A O 1
ATOM 2583 N N . GLY A 1 325 ? -0.014 -4.588 23.490 1.00 49.06 325 GLY A N 1
ATOM 2584 C CA . GLY A 1 325 ? -0.875 -4.397 24.651 1.00 49.06 325 GLY A CA 1
ATOM 2585 C C . GLY A 1 325 ? -1.745 -5.612 24.989 1.00 49.06 325 GLY A C 1
ATOM 2586 O O . GLY A 1 325 ? -2.049 -5.787 26.158 1.00 49.06 325 GLY A O 1
ATOM 2587 N N . VAL A 1 326 ? -2.095 -6.516 24.058 1.00 51.19 326 VAL A N 1
ATOM 2588 C CA . VAL A 1 326 ? -2.805 -7.771 24.415 1.00 51.19 326 VAL A CA 1
ATOM 2589 C C . VAL A 1 326 ? -1.976 -8.595 25.406 1.00 51.19 326 VAL A C 1
ATOM 2591 O O . VAL A 1 326 ? -2.531 -9.230 26.298 1.00 51.19 326 VAL A O 1
ATOM 2594 N N . VAL A 1 327 ? -0.649 -8.580 25.249 1.00 45.56 327 VAL A N 1
ATOM 2595 C CA . VAL A 1 327 ? 0.288 -9.336 26.090 1.00 45.56 327 VAL A CA 1
ATOM 2596 C C . VAL A 1 327 ? 0.586 -8.599 27.399 1.00 45.56 327 VAL A C 1
ATOM 2598 O O . VAL A 1 327 ? 0.775 -9.242 28.426 1.00 45.56 327 VAL A O 1
ATOM 2601 N N . LEU A 1 328 ? 0.627 -7.263 27.371 1.00 46.50 328 LEU A N 1
ATOM 2602 C CA . LEU A 1 328 ? 1.058 -6.434 28.506 1.00 46.50 328 LEU A CA 1
ATOM 2603 C C . LEU A 1 328 ? -0.106 -5.887 29.354 1.00 46.50 328 LEU A C 1
ATOM 2605 O O . LEU A 1 328 ? 0.006 -5.794 30.571 1.00 46.50 328 LEU A O 1
ATOM 2609 N N . GLU A 1 329 ? -1.225 -5.542 28.719 1.00 62.19 329 GLU A N 1
ATOM 2610 C CA . GLU A 1 329 ? -2.413 -4.894 29.293 1.00 62.19 329 GLU A CA 1
ATOM 2611 C C . GLU A 1 329 ? -3.710 -5.428 28.624 1.00 62.19 329 GLU A C 1
ATOM 2613 O O . GLU A 1 329 ? -4.394 -4.714 27.873 1.00 62.19 329 GLU A O 1
ATOM 2618 N N . PRO A 1 330 ? -4.072 -6.706 28.853 1.00 53.91 330 PRO A N 1
ATOM 2619 C CA . PRO A 1 330 ? -5.161 -7.377 28.136 1.00 53.91 330 PRO A CA 1
ATOM 2620 C C . PRO A 1 330 ? -6.532 -6.711 28.322 1.00 53.91 330 PRO A C 1
ATOM 2622 O O . PRO A 1 330 ? -7.323 -6.667 27.380 1.00 53.91 330 PRO A O 1
ATOM 2625 N N . GLU A 1 331 ? -6.814 -6.142 29.498 1.00 55.69 331 GLU A N 1
ATOM 2626 C CA . GLU A 1 331 ? -8.083 -5.455 29.781 1.00 55.69 331 GLU A CA 1
ATOM 2627 C C . GLU A 1 331 ? -8.217 -4.142 28.993 1.00 55.69 331 GLU A C 1
ATOM 2629 O O . GLU A 1 331 ? -9.235 -3.884 28.344 1.00 55.69 331 GLU A O 1
ATOM 2634 N N . GLU A 1 332 ? -7.161 -3.328 28.979 1.00 60.53 332 GLU A N 1
ATOM 2635 C CA . GLU A 1 332 ? -7.125 -2.073 28.228 1.00 60.53 332 GLU A CA 1
ATOM 2636 C C . GLU A 1 332 ? -7.179 -2.335 26.718 1.00 60.53 332 GLU A C 1
ATOM 2638 O O . GLU A 1 332 ? -7.834 -1.606 25.970 1.00 60.53 332 GLU A O 1
ATOM 2643 N N . THR A 1 333 ? -6.582 -3.435 26.267 1.00 58.69 333 THR A N 1
ATOM 2644 C CA . THR A 1 333 ? -6.619 -3.839 24.862 1.00 58.69 333 THR A CA 1
ATOM 2645 C C . THR A 1 333 ? -7.973 -4.392 24.438 1.00 58.69 333 THR A C 1
ATOM 2647 O O . THR A 1 333 ? -8.462 -4.042 23.361 1.00 58.69 333 THR A O 1
ATOM 2650 N N . ALA A 1 334 ? -8.630 -5.193 25.280 1.00 60.56 334 ALA A N 1
ATOM 2651 C CA . ALA A 1 334 ? -10.004 -5.633 25.047 1.00 60.56 334 ALA A CA 1
ATOM 2652 C C . ALA A 1 334 ? -10.949 -4.427 24.951 1.00 60.56 334 ALA A C 1
ATOM 2654 O O . ALA A 1 334 ? -11.776 -4.353 24.040 1.00 60.56 334 ALA A O 1
ATOM 2655 N N . ARG A 1 335 ? -10.760 -3.426 25.818 1.00 63.66 335 ARG A N 1
ATOM 2656 C CA . ARG A 1 335 ? -11.502 -2.162 25.783 1.00 63.66 335 ARG A CA 1
ATOM 2657 C C . ARG A 1 335 ? -11.230 -1.361 24.513 1.00 63.66 335 ARG A C 1
ATOM 2659 O O . ARG A 1 335 ? -12.181 -0.922 23.876 1.00 63.66 335 ARG A O 1
ATOM 2666 N N . ARG A 1 336 ? -9.967 -1.183 24.113 1.00 60.69 336 ARG A N 1
ATOM 2667 C CA . ARG A 1 336 ? -9.584 -0.497 22.861 1.00 60.69 336 ARG A CA 1
ATOM 2668 C C . ARG A 1 336 ? -10.122 -1.218 21.629 1.00 60.69 336 ARG A C 1
ATOM 2670 O O . ARG A 1 336 ? -10.591 -0.568 20.700 1.00 60.69 336 ARG A O 1
ATOM 2677 N N . THR A 1 337 ? -10.124 -2.547 21.653 1.00 58.34 337 THR A N 1
ATOM 2678 C CA . THR A 1 337 ? -10.707 -3.383 20.600 1.00 58.34 337 THR A CA 1
ATOM 2679 C C . THR A 1 337 ? -12.221 -3.204 20.550 1.00 58.34 337 THR A C 1
ATOM 2681 O O . THR A 1 337 ? -12.762 -2.937 19.487 1.00 58.34 337 THR A O 1
ATOM 2684 N N . ALA A 1 338 ? -12.920 -3.251 21.687 1.00 59.97 338 ALA A N 1
ATOM 2685 C CA . ALA A 1 338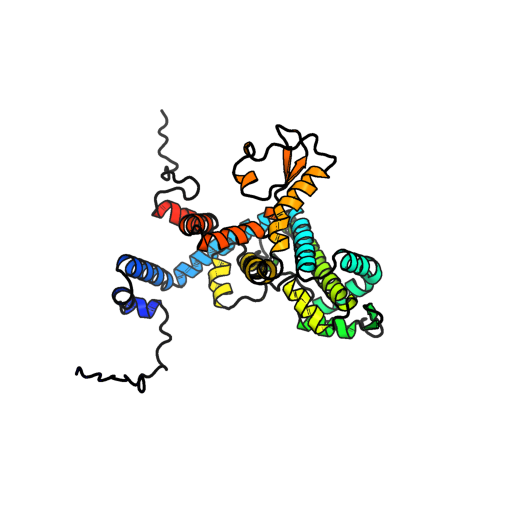 ? -14.358 -2.977 21.758 1.00 59.97 338 ALA A CA 1
ATOM 2686 C C . ALA A 1 338 ? -14.703 -1.530 21.354 1.00 59.97 338 ALA A C 1
ATOM 2688 O O . ALA A 1 338 ? -15.724 -1.274 20.721 1.00 59.97 338 ALA A O 1
ATOM 2689 N N . ALA A 1 339 ? -13.825 -0.580 21.667 1.00 56.59 339 ALA A N 1
ATOM 2690 C CA . ALA A 1 339 ? -13.935 0.819 21.276 1.00 56.59 339 ALA A CA 1
ATOM 2691 C C . ALA A 1 339 ? -13.714 1.037 19.767 1.00 56.59 339 ALA A C 1
ATOM 2693 O O . ALA A 1 339 ? -14.318 1.946 19.193 1.00 56.59 339 ALA A O 1
ATOM 2694 N N . SER A 1 340 ? -12.880 0.206 19.131 1.00 53.62 340 SER A N 1
ATOM 2695 C CA . SER A 1 340 ? -12.637 0.196 17.684 1.00 53.62 340 SER A CA 1
ATOM 2696 C C . SER A 1 340 ? -13.632 -0.675 16.905 1.00 53.62 340 SER A C 1
ATOM 2698 O O . SER A 1 340 ? -13.672 -0.619 15.670 1.00 53.62 340 SER A O 1
ATOM 2700 N N . MET A 1 341 ? -14.488 -1.439 17.601 1.00 53.69 341 MET A N 1
ATOM 2701 C CA . MET A 1 341 ? -15.619 -2.131 16.988 1.00 53.69 341 MET A CA 1
ATOM 2702 C C . MET A 1 341 ? -16.619 -1.136 16.392 1.00 53.69 341 MET A C 1
ATOM 2704 O O . MET A 1 341 ? -16.703 0.043 16.736 1.00 53.69 341 MET A O 1
ATOM 2708 N N . ARG A 1 342 ? -17.408 -1.648 15.447 1.00 56.69 342 ARG A N 1
ATOM 2709 C CA . ARG A 1 342 ? -18.392 -0.884 14.676 1.00 56.69 342 ARG A CA 1
ATOM 2710 C C . ARG A 1 342 ? -19.349 -0.126 15.604 1.00 56.69 342 ARG A C 1
ATOM 2712 O O . ARG A 1 342 ? -19.773 -0.717 16.595 1.00 56.69 342 ARG A O 1
ATOM 2719 N N . PRO A 1 343 ? -19.800 1.093 15.247 1.00 57.00 343 PRO A N 1
ATOM 2720 C CA . PRO A 1 343 ? -20.688 1.889 16.096 1.00 57.00 343 PRO A CA 1
ATOM 2721 C C . PRO A 1 343 ? -21.928 1.137 16.592 1.00 57.00 343 PRO A C 1
ATOM 2723 O O . PRO A 1 343 ? -22.292 1.297 17.744 1.00 57.00 343 PRO A O 1
ATOM 2726 N N . GLY A 1 344 ? -22.534 0.270 15.769 1.00 57.56 344 GLY A N 1
ATOM 2727 C CA . GLY A 1 344 ? -23.694 -0.534 16.176 1.00 57.56 344 GLY A CA 1
ATOM 2728 C C . GLY A 1 344 ? -23.371 -1.648 17.180 1.00 57.56 344 GLY A C 1
ATOM 2729 O O . GLY A 1 344 ? -24.102 -1.824 18.146 1.00 57.56 344 GLY A O 1
ATOM 2730 N N . ILE A 1 345 ? -22.256 -2.365 16.995 1.00 59.97 345 ILE A N 1
ATOM 2731 C CA . ILE A 1 345 ? -21.801 -3.404 17.941 1.00 59.97 345 ILE A CA 1
ATOM 2732 C C . ILE A 1 345 ? -21.371 -2.747 19.247 1.00 59.97 345 ILE A C 1
ATOM 2734 O O . ILE A 1 345 ? -21.756 -3.185 20.324 1.00 59.97 345 ILE A O 1
ATOM 2738 N N . ARG A 1 346 ? -20.613 -1.656 19.135 1.00 60.09 346 ARG A N 1
ATOM 2739 C CA . ARG A 1 346 ? -20.195 -0.836 20.260 1.00 60.09 346 ARG A CA 1
ATOM 2740 C C . ARG A 1 346 ? -21.402 -0.306 21.025 1.00 60.09 346 ARG A C 1
ATOM 2742 O O . ARG A 1 346 ? -21.424 -0.439 22.234 1.00 60.09 346 ARG A O 1
ATOM 2749 N N . PHE A 1 347 ? -22.402 0.244 20.344 1.00 65.44 347 PHE A N 1
ATOM 2750 C CA . PHE A 1 347 ? -23.630 0.716 20.980 1.00 65.44 347 PHE A CA 1
ATOM 2751 C C . PHE A 1 347 ? -24.379 -0.427 21.674 1.00 65.44 347 PHE A C 1
ATOM 2753 O O . PHE A 1 347 ? -24.782 -0.277 22.819 1.00 65.44 347 PHE A O 1
ATOM 2760 N N . GLY A 1 348 ? -24.486 -1.599 21.038 1.00 63.56 348 GLY A N 1
ATOM 2761 C CA . GLY A 1 348 ? -25.046 -2.797 21.671 1.00 63.56 348 GLY A CA 1
ATOM 2762 C C . GLY A 1 348 ? -24.272 -3.234 22.921 1.00 63.56 348 GLY A C 1
ATOM 2763 O O . GLY A 1 348 ? -24.880 -3.551 23.938 1.00 63.56 348 GLY A O 1
ATOM 2764 N N . ALA A 1 349 ? -22.938 -3.192 22.882 1.00 62.97 349 ALA A N 1
ATOM 2765 C CA . ALA A 1 349 ? -22.079 -3.492 24.025 1.00 62.97 349 ALA A CA 1
ATOM 2766 C C . ALA A 1 349 ? -22.173 -2.421 25.128 1.00 62.97 349 ALA A C 1
ATOM 2768 O O . ALA A 1 349 ? -22.239 -2.766 26.304 1.00 62.97 349 ALA A O 1
ATOM 2769 N N . GLU A 1 350 ? -22.231 -1.134 24.775 1.00 64.75 350 GLU A N 1
ATOM 2770 C CA . GLU A 1 350 ? -22.434 -0.012 25.706 1.00 64.75 350 GLU A CA 1
ATOM 2771 C C . GLU A 1 350 ? -23.814 -0.094 26.383 1.00 64.75 350 GLU A C 1
ATOM 2773 O O . GLU A 1 350 ? -23.925 0.157 27.581 1.00 64.75 350 GLU A O 1
ATOM 2778 N N . LEU A 1 351 ? -24.854 -0.517 25.654 1.00 65.69 351 LEU A N 1
ATOM 2779 C CA . LEU A 1 351 ? -26.181 -0.799 26.209 1.00 65.69 351 LEU A CA 1
ATOM 2780 C C . LEU A 1 351 ? -26.171 -2.017 27.139 1.00 65.69 351 LEU A C 1
ATOM 2782 O O . LEU A 1 351 ? -26.697 -1.937 28.245 1.00 65.69 351 LEU A O 1
ATOM 2786 N N . ALA A 1 352 ? -25.560 -3.128 26.720 1.00 62.00 352 ALA A N 1
ATOM 2787 C CA . ALA A 1 352 ? -25.515 -4.361 27.506 1.00 62.00 352 ALA A CA 1
ATOM 2788 C C . ALA A 1 352 ? -24.699 -4.212 28.799 1.00 62.00 352 ALA A C 1
ATOM 2790 O O . ALA A 1 352 ? -25.037 -4.803 29.821 1.00 62.00 352 ALA A O 1
ATOM 2791 N N . THR A 1 353 ? -23.630 -3.416 28.761 1.00 68.81 353 THR A N 1
ATOM 2792 C CA . THR A 1 353 ? -22.771 -3.149 29.925 1.00 68.81 353 THR A CA 1
ATOM 2793 C C . THR A 1 353 ? -23.252 -1.965 30.762 1.00 68.81 353 THR A C 1
ATOM 2795 O O . THR A 1 353 ? -22.748 -1.754 31.863 1.00 68.81 353 THR A O 1
ATOM 2798 N N . GLY A 1 354 ? -24.201 -1.168 30.257 1.00 69.12 354 GLY A N 1
ATOM 2799 C CA . GLY A 1 354 ? -24.662 0.063 30.902 1.00 69.12 354 GLY A CA 1
ATOM 2800 C C . GLY A 1 354 ? -23.570 1.128 31.045 1.00 69.12 354 GLY A C 1
ATOM 2801 O O . GLY A 1 354 ? -23.729 2.073 31.820 1.00 69.12 354 GLY A O 1
ATOM 2802 N N . GLN A 1 355 ? -22.451 0.992 30.330 1.00 71.12 355 GLN A N 1
ATOM 2803 C CA . GLN A 1 355 ? -21.280 1.851 30.462 1.00 71.12 355 GLN A CA 1
ATOM 2804 C C . GLN A 1 355 ? -20.803 2.350 29.104 1.00 71.12 355 GLN A C 1
ATOM 2806 O O . GLN A 1 355 ? -20.727 1.622 28.120 1.00 71.12 355 GLN A O 1
ATOM 2811 N N . ASN A 1 356 ? -20.404 3.618 29.066 1.00 72.88 356 ASN A N 1
ATOM 2812 C CA . ASN A 1 356 ? -19.681 4.173 27.939 1.00 72.88 356 ASN A CA 1
ATOM 2813 C C . ASN A 1 356 ? -18.245 3.620 27.930 1.00 72.88 356 ASN A C 1
ATOM 2815 O O . ASN A 1 356 ? -17.426 3.998 28.773 1.00 72.88 356 ASN A O 1
ATOM 2819 N N . ILE A 1 357 ? -17.930 2.777 26.944 1.00 64.62 357 ILE A N 1
ATOM 2820 C CA . ILE A 1 357 ? -16.645 2.063 26.819 1.00 64.62 357 ILE A CA 1
ATOM 2821 C C . ILE A 1 357 ? -15.442 3.031 26.750 1.00 64.62 357 ILE A C 1
ATOM 2823 O O . ILE A 1 357 ? -14.336 2.707 27.194 1.00 64.62 357 ILE A O 1
ATOM 2827 N N . PHE A 1 358 ? -15.644 4.257 26.250 1.00 53.69 358 PHE A N 1
ATOM 2828 C CA . PHE A 1 358 ? -14.584 5.268 26.158 1.00 53.69 358 PHE A CA 1
ATOM 2829 C C . PHE A 1 358 ? -14.315 5.982 27.478 1.00 53.69 358 PHE A C 1
ATOM 2831 O O . PHE A 1 358 ? -13.159 6.257 27.791 1.00 53.69 358 PHE A O 1
ATOM 2838 N N . ARG A 1 359 ? -15.369 6.311 28.227 1.00 61.00 359 ARG A N 1
ATOM 2839 C CA . ARG A 1 359 ? -15.287 7.214 29.381 1.00 61.00 359 ARG A CA 1
ATOM 2840 C C . ARG A 1 359 ? -15.366 6.509 30.735 1.00 61.00 359 ARG A C 1
ATOM 2842 O O . ARG A 1 359 ? -15.205 7.185 31.743 1.00 61.00 359 ARG A O 1
ATOM 2849 N N . ARG A 1 360 ? -15.634 5.194 30.769 1.00 61.03 360 ARG A N 1
ATOM 2850 C CA . ARG A 1 360 ? -15.917 4.422 32.002 1.00 61.03 360 ARG A CA 1
ATOM 2851 C C . ARG A 1 360 ? -17.016 5.057 32.861 1.00 61.03 360 ARG A C 1
ATOM 2853 O O . ARG A 1 360 ? -17.019 4.949 34.081 1.00 61.03 360 ARG A O 1
ATOM 2860 N N . MET A 1 361 ? -17.938 5.762 32.214 1.00 62.69 361 MET A N 1
ATOM 2861 C CA . MET A 1 361 ? -19.067 6.395 32.879 1.00 62.69 361 MET A CA 1
ATOM 2862 C C . MET A 1 361 ? -20.336 5.607 32.572 1.00 62.69 361 MET A C 1
ATOM 2864 O O . MET A 1 361 ? -20.462 5.112 31.447 1.00 62.69 361 MET A O 1
ATOM 2868 N N . PRO A 1 362 ? -21.288 5.522 33.516 1.00 66.81 362 PRO A N 1
ATOM 2869 C CA . PRO A 1 362 ? -22.608 4.973 33.244 1.00 66.81 362 PRO A CA 1
ATOM 2870 C C . PRO A 1 362 ? -23.214 5.633 32.006 1.00 66.81 362 PRO A C 1
ATOM 2872 O O . PRO A 1 362 ? -23.113 6.853 31.822 1.00 66.81 362 PRO A O 1
ATOM 2875 N N . HIS A 1 363 ? -23.822 4.835 31.136 1.00 54.72 363 HIS A N 1
ATOM 2876 C CA . HIS A 1 363 ? -24.486 5.355 29.954 1.00 54.72 363 HIS A CA 1
ATOM 2877 C C . HIS A 1 363 ? -25.745 6.107 30.405 1.00 54.72 363 HIS A C 1
ATOM 2879 O O . HIS A 1 363 ? -26.749 5.498 30.760 1.00 54.72 363 HIS A O 1
ATOM 2885 N N . LYS A 1 364 ? -25.688 7.446 30.452 1.00 56.66 364 LYS A N 1
ATOM 2886 C CA . LYS A 1 364 ? -26.889 8.258 30.683 1.00 56.66 364 LYS A CA 1
ATOM 2887 C C . LYS A 1 364 ? -27.773 8.152 29.435 1.00 56.66 364 LYS A C 1
ATOM 2889 O O . LYS A 1 364 ? -27.303 8.553 28.366 1.00 56.66 364 LYS A O 1
ATOM 2894 N N . PRO A 1 365 ? -29.008 7.630 29.529 1.00 51.53 365 PRO A N 1
ATOM 2895 C CA . PRO A 1 365 ? -29.915 7.643 28.394 1.00 51.53 365 PRO A CA 1
ATOM 2896 C C . PRO A 1 365 ? -30.149 9.095 27.961 1.00 51.53 365 PRO A C 1
ATOM 2898 O O . PRO A 1 365 ? -30.372 9.979 28.794 1.00 51.53 365 PRO A O 1
ATOM 2901 N N . LEU A 1 366 ? -30.068 9.342 26.651 1.00 46.81 366 LEU A N 1
ATOM 2902 C CA . LEU A 1 366 ? -30.500 10.593 26.027 1.00 46.81 366 LEU A CA 1
ATOM 2903 C C . LEU A 1 366 ? -32.001 10.756 26.314 1.00 46.81 366 LEU A C 1
ATOM 2905 O O . LEU A 1 366 ? -32.830 10.216 25.592 1.00 46.81 366 LEU A O 1
ATOM 2909 N N . GLY A 1 367 ? -32.340 11.415 27.423 1.00 46.50 367 GLY A N 1
ATOM 2910 C CA . GLY A 1 367 ? -33.729 11.598 27.852 1.00 46.50 367 GLY A CA 1
ATOM 2911 C C . GLY A 1 367 ? -33.949 11.862 29.343 1.00 46.50 367 GLY A C 1
ATOM 2912 O O . GLY A 1 367 ? -35.020 12.326 29.702 1.00 46.50 367 GLY A O 1
ATOM 2913 N N . SER A 1 368 ? -32.967 11.645 30.226 1.00 45.41 368 SER A N 1
ATOM 2914 C CA . SER A 1 368 ? -33.154 11.933 31.664 1.00 45.41 368 SER A CA 1
ATOM 2915 C C . SER A 1 368 ? -32.847 13.385 32.061 1.00 45.41 368 SER A C 1
ATOM 2917 O O . SER A 1 368 ? -32.771 13.698 33.247 1.00 45.41 368 SER A O 1
ATOM 2919 N N . GLY A 1 369 ? -32.621 14.268 31.085 1.00 42.34 369 GLY A N 1
ATOM 2920 C CA . GLY A 1 369 ? -32.583 15.708 31.310 1.00 42.34 369 GLY A CA 1
ATOM 2921 C C . GLY A 1 369 ? -34.010 16.223 31.381 1.00 42.34 369 GLY A C 1
ATOM 2922 O O . GLY A 1 369 ? -34.547 16.661 30.369 1.00 42.34 369 GLY A O 1
ATOM 2923 N N . GLY A 1 370 ? -34.629 16.119 32.557 1.00 40.22 370 GLY A N 1
ATOM 2924 C CA . GLY A 1 370 ? -35.818 16.902 32.849 1.00 40.22 370 GLY A CA 1
ATOM 2925 C C . GLY A 1 370 ? -35.501 18.370 32.581 1.00 40.22 370 GLY A C 1
ATOM 2926 O O . GLY A 1 370 ? -34.498 18.884 33.074 1.00 40.22 370 GLY A O 1
ATOM 2927 N N . LEU A 1 371 ? -36.330 19.006 31.758 1.00 43.56 371 LEU A N 1
ATOM 2928 C CA . LEU A 1 371 ? -36.485 20.452 31.779 1.00 43.56 371 LEU A CA 1
ATOM 2929 C C . LEU A 1 371 ? -36.831 20.834 33.224 1.00 43.56 371 LEU A C 1
ATOM 2931 O O . LEU A 1 371 ? -37.928 20.528 33.692 1.00 43.56 371 LEU A O 1
ATOM 2935 N N . MET A 1 372 ? -35.871 21.428 33.924 1.00 37.75 372 MET A N 1
ATOM 2936 C CA . MET A 1 372 ? -36.121 22.320 35.051 1.00 37.75 372 MET A CA 1
ATOM 2937 C C . MET A 1 372 ? -35.655 23.706 34.649 1.00 37.75 372 MET A C 1
ATOM 2939 O O . MET A 1 372 ? -34.550 23.791 34.061 1.00 37.75 372 MET A O 1
#

pLDDT: mean 74.33, std 17.16, range [31.09, 98.44]

Secondary structure (DSSP, 8-state):
---------------TTS----HHHHHHTTHHHHHS-HHHHHHHHHHHHHHT-HHHHHHHHHHHHHHHHHHHHHHH-SHHHHHHHHHHHHHHHHHTT--HHHHHHHHHHHHHHHHHHHHHHHHT--TT-TT-EEEETTEEEEHHHHHHHHHHTT-SS--GGGGGS-TT-S-HHHHHHHHHHHHHHHHHHHHHHHHHHHHHHTTT--HHHHHHHHHHHS--TT---HHHHHTGGGTSTTHHHHHHHHHIIIIIIHHH-HHHHHHHHHHHHHHHHS-TTBS-PPPGGGS-HHHHHTTPEEEEE-SS-EEEE-GGGTSTHHHHHHHHHHHH-HHHHHHHHHHHS-HHHHHHHHHHHTEETTTTEE---TT-----